Protein AF-A0A1X7SR33-F1 (afdb_monomer_lite)

Organism: Amphimedon queenslandica (NCBI:txid400682)

Foldseek 3Di:
DQDPPLQPCDPVPPVCCVDPPLQPDLDAQDEDEQLLLLLLLLCLLSVNCDGSQWHQDPLRQIDGDPRYDYPPDDPVVVRVLSVLSRVNSSLLSVLSVLLSQQPPPPHDDDDPLLVVVNVVSSVVSVVVNVVSVVVSVCSVVVVDDAGSVNVSVVCVVVSVVSVLVSVQPSPPCPDSVSNVVSVVVSCVVVDVDPPPPPDD

Secondary structure (DSSP, 8-state):
---TTS----TT-----S-HHHHT-TT--EEEPHHHHHHHHHHHHTT-S--SSEEE-TT--EEEPTTEEETTS-HHHHHHHHHHHHHHHHHHHHHHHHHHHHT-TTS----HHHHHHHHHHHHHHHHHHHHHHHHHHHHHTTSS---HHHHHHHTHHHHHHHHHHTTS-TTT--SHHHHHHHHHHHHHHH----------

Structure (mmCIF, N/CA/C/O backbone):
data_AF-A0A1X7SR3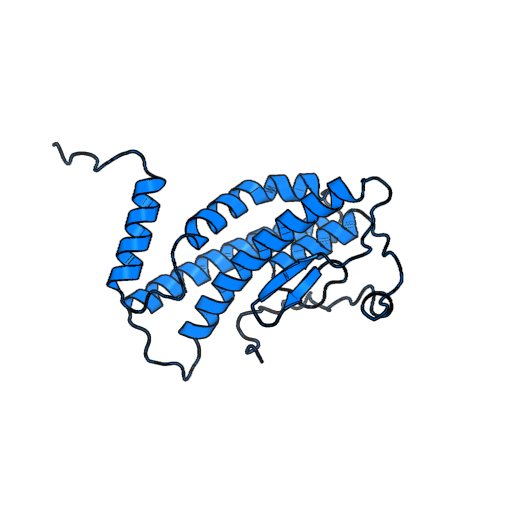3-F1
#
_entry.id   AF-A0A1X7SR33-F1
#
loop_
_atom_site.group_PDB
_atom_site.id
_atom_site.type_symbol
_atom_site.label_atom_id
_atom_site.label_alt_id
_atom_site.label_comp_id
_atom_site.label_asym_id
_atom_site.label_entity_id
_atom_site.label_seq_id
_atom_site.pdbx_PDB_ins_code
_atom_site.Cartn_x
_atom_site.Cartn_y
_atom_site.Cartn_z
_atom_site.occupancy
_atom_site.B_iso_or_equiv
_atom_site.auth_seq_id
_atom_site.auth_comp_id
_atom_site.auth_asym_id
_atom_site.auth_atom_id
_atom_site.pdbx_PDB_model_num
ATOM 1 N N . GLU A 1 1 ? 15.214 -16.057 -1.436 1.00 29.94 1 GLU A N 1
ATOM 2 C CA . GLU A 1 1 ? 15.205 -14.982 -0.418 1.00 29.94 1 GLU A CA 1
ATOM 3 C C . GLU A 1 1 ? 15.310 -13.638 -1.129 1.00 29.94 1 GLU A C 1
ATOM 5 O O . GLU A 1 1 ? 16.105 -13.541 -2.055 1.00 29.94 1 GLU A O 1
ATOM 10 N N . LEU A 1 2 ? 14.487 -12.633 -0.800 1.00 32.12 2 LEU A N 1
ATOM 11 C CA . LEU A 1 2 ? 14.675 -11.307 -1.406 1.00 32.12 2 LEU A CA 1
ATOM 12 C C . LEU A 1 2 ? 15.916 -10.642 -0.781 1.00 32.12 2 LEU A C 1
ATOM 14 O O . LEU A 1 2 ? 15.926 -10.528 0.448 1.00 32.12 2 LEU A O 1
ATOM 18 N N . PRO A 1 3 ? 16.924 -10.177 -1.552 1.00 27.67 3 PRO A N 1
ATOM 19 C CA . PRO A 1 3 ? 18.052 -9.451 -1.002 1.00 27.67 3 PRO A CA 1
ATOM 20 C C . PRO A 1 3 ? 17.580 -8.191 -0.285 1.00 27.67 3 PRO A C 1
ATOM 22 O O . PRO A 1 3 ? 16.688 -7.468 -0.728 1.00 27.67 3 PRO A O 1
ATOM 25 N N . VAL A 1 4 ? 18.247 -7.939 0.829 1.00 37.97 4 VAL A N 1
ATOM 26 C CA . VAL A 1 4 ? 18.007 -6.937 1.874 1.00 37.97 4 VAL A CA 1
ATOM 27 C C . VAL A 1 4 ? 18.116 -5.473 1.385 1.00 37.97 4 VAL A C 1
ATOM 29 O O . VAL A 1 4 ? 18.160 -4.556 2.191 1.00 37.97 4 VAL A O 1
ATOM 32 N N . ARG A 1 5 ? 18.127 -5.196 0.072 1.00 30.42 5 ARG A N 1
ATOM 33 C CA . ARG A 1 5 ? 18.459 -3.863 -0.471 1.00 30.42 5 ARG A CA 1
ATOM 34 C C . ARG A 1 5 ? 17.308 -2.973 -0.946 1.00 30.42 5 ARG A C 1
ATOM 36 O O . ARG A 1 5 ? 17.575 -1.827 -1.272 1.00 30.42 5 ARG A O 1
ATOM 43 N N . LEU A 1 6 ? 16.051 -3.418 -0.890 1.00 36.25 6 LEU A N 1
ATOM 44 C CA . LEU A 1 6 ? 14.886 -2.525 -1.091 1.00 36.25 6 LEU A CA 1
ATOM 45 C C . LEU A 1 6 ? 14.084 -2.260 0.187 1.00 36.25 6 LEU A C 1
ATOM 47 O O . LEU A 1 6 ? 13.071 -1.574 0.164 1.00 36.25 6 LEU A O 1
ATOM 51 N N . SER A 1 7 ? 14.555 -2.780 1.318 1.00 38.06 7 SER A N 1
ATOM 52 C CA . SER A 1 7 ? 14.097 -2.359 2.633 1.00 38.06 7 SER A CA 1
ATOM 53 C C . SER A 1 7 ? 15.201 -1.496 3.206 1.00 38.06 7 SER A C 1
ATOM 55 O O . SER A 1 7 ? 16.185 -2.021 3.728 1.00 38.06 7 SER A O 1
ATOM 57 N N . VAL A 1 8 ? 15.057 -0.175 3.127 1.00 37.25 8 VAL A N 1
ATOM 58 C CA . VAL A 1 8 ? 15.787 0.693 4.047 1.00 37.25 8 VAL A CA 1
ATOM 59 C C . VAL A 1 8 ? 15.235 0.373 5.436 1.00 37.25 8 VAL A C 1
ATOM 61 O O . VAL A 1 8 ? 14.279 0.987 5.900 1.00 37.25 8 VAL A O 1
ATOM 64 N N . CYS A 1 9 ? 15.796 -0.652 6.081 1.00 37.12 9 CYS A N 1
ATOM 65 C CA . CYS A 1 9 ? 15.601 -0.925 7.494 1.00 37.12 9 CYS A CA 1
ATOM 66 C C . CYS A 1 9 ? 16.172 0.279 8.247 1.00 37.12 9 CYS A C 1
ATOM 68 O O . CYS A 1 9 ? 17.355 0.317 8.579 1.00 37.12 9 CYS A O 1
ATOM 70 N N . HIS A 1 10 ? 15.348 1.308 8.437 1.00 37.06 10 HIS A N 1
ATOM 71 C CA . HIS A 1 10 ? 15.710 2.479 9.217 1.00 37.06 10 HIS A CA 1
ATOM 72 C C . HIS A 1 10 ? 15.926 2.070 10.684 1.00 37.06 10 HIS A C 1
ATOM 74 O O . HIS A 1 10 ? 15.212 1.205 11.187 1.00 37.06 10 HIS A O 1
ATOM 80 N N . PRO A 1 11 ? 16.851 2.709 11.417 1.00 33.44 11 PRO A N 1
ATOM 81 C CA . PRO A 1 11 ? 17.280 2.299 12.763 1.00 33.44 11 PRO A CA 1
ATOM 82 C C . PRO A 1 11 ? 16.180 2.318 13.843 1.00 33.44 11 PRO A C 1
ATOM 84 O O . PRO A 1 11 ? 16.363 1.750 14.918 1.00 33.44 11 PRO A O 1
ATOM 87 N N . TYR A 1 12 ? 15.017 2.916 13.566 1.00 34.50 12 TYR A N 1
ATOM 88 C CA . TYR A 1 12 ? 13.838 2.863 14.443 1.00 34.50 12 TYR A CA 1
ATOM 89 C C . TYR A 1 12 ? 13.023 1.572 14.292 1.00 34.50 12 TYR A C 1
ATOM 91 O O . TYR A 1 12 ? 12.136 1.290 15.097 1.00 34.50 12 TYR A O 1
ATOM 99 N N . TRP A 1 13 ? 13.357 0.754 13.295 1.00 43.91 13 TRP A N 1
ATOM 100 C CA . TRP A 1 13 ? 12.757 -0.544 13.041 1.00 43.91 13 TRP A CA 1
ATOM 101 C C . TRP A 1 13 ? 13.417 -1.592 13.922 1.00 43.91 13 TRP A C 1
ATOM 103 O O . TRP A 1 13 ? 14.083 -2.518 13.463 1.00 43.91 13 TRP A O 1
ATOM 113 N N . LYS A 1 14 ? 13.156 -1.502 15.224 1.00 34.75 14 LYS A N 1
ATOM 114 C CA . LYS A 1 14 ? 12.967 -2.756 15.938 1.00 34.75 14 LYS A CA 1
ATOM 115 C C . LYS A 1 14 ? 11.659 -3.300 15.376 1.00 34.75 14 LYS A C 1
ATOM 117 O O . LYS A 1 14 ? 10.659 -2.590 15.493 1.00 34.75 14 LYS A O 1
ATOM 122 N N . PRO A 1 15 ? 11.619 -4.491 14.745 1.00 37.88 15 PRO A N 1
ATOM 123 C CA . PRO A 1 15 ? 10.365 -5.202 14.625 1.00 37.88 15 PRO A CA 1
ATOM 124 C C . PRO A 1 15 ? 9.935 -5.390 16.066 1.00 37.88 15 PRO A C 1
ATOM 126 O O . PRO A 1 15 ? 10.396 -6.301 16.752 1.00 37.88 15 PRO A O 1
ATOM 129 N N . VAL A 1 16 ? 9.132 -4.459 16.574 1.00 41.75 16 VAL A N 1
ATOM 130 C CA . VAL A 1 16 ? 8.415 -4.705 17.793 1.00 41.75 16 VAL A CA 1
ATOM 131 C C . VAL A 1 16 ? 7.445 -5.760 17.322 1.00 41.75 16 VAL A C 1
ATOM 133 O O . VAL A 1 16 ? 6.388 -5.481 16.766 1.00 41.75 16 VAL A O 1
ATOM 136 N N . THR A 1 17 ? 7.867 -7.012 17.461 1.00 44.72 17 THR A N 1
ATOM 137 C CA . THR A 1 17 ? 6.967 -8.117 17.672 1.00 44.72 17 THR A CA 1
ATOM 138 C C . THR A 1 17 ? 6.223 -7.714 18.936 1.00 44.72 17 THR A C 1
ATOM 140 O O . THR A 1 17 ? 6.574 -8.137 20.030 1.00 44.72 17 THR A O 1
ATOM 143 N N . LEU A 1 18 ? 5.260 -6.797 18.818 1.00 46.12 18 LEU A N 1
ATOM 144 C CA . LEU A 1 18 ? 4.399 -6.413 19.925 1.00 46.12 18 LEU A CA 1
ATOM 145 C C . LEU A 1 18 ? 3.602 -7.649 20.361 1.00 46.12 18 LEU A C 1
ATOM 147 O O . LEU A 1 18 ? 3.077 -7.678 21.467 1.00 46.12 18 LEU A O 1
ATOM 151 N N . TYR A 1 19 ? 3.568 -8.692 19.516 1.00 52.41 19 TYR A N 1
ATOM 152 C CA . TYR A 1 19 ? 2.733 -9.861 19.701 1.00 52.41 19 TYR A CA 1
ATOM 153 C C . TYR A 1 19 ? 3.355 -11.183 19.195 1.00 52.41 19 TYR A C 1
ATOM 155 O O . TYR A 1 19 ? 2.740 -11.852 18.361 1.00 52.41 19 TYR A O 1
ATOM 163 N N . PRO A 1 20 ? 4.532 -11.641 19.680 1.00 50.25 20 PRO A N 1
ATOM 164 C CA . PRO A 1 20 ? 5.042 -12.976 19.329 1.00 50.25 20 PRO A CA 1
ATOM 165 C C . PRO A 1 20 ? 4.024 -14.074 19.686 1.00 50.25 20 PRO A C 1
ATOM 167 O O . PRO A 1 20 ? 3.908 -15.085 18.999 1.00 50.25 20 PRO A O 1
ATOM 170 N N . SER A 1 21 ? 3.232 -13.829 20.734 1.00 51.44 21 SER A N 1
ATOM 171 C CA . SER A 1 21 ? 2.145 -14.680 21.216 1.00 51.44 21 SER A CA 1
ATOM 172 C C . SER A 1 21 ? 0.915 -14.733 20.301 1.00 51.44 21 SER A C 1
ATOM 174 O O . SER A 1 21 ? 0.188 -15.724 20.355 1.00 51.44 21 SER A O 1
ATOM 176 N N . LEU A 1 22 ? 0.674 -13.714 19.464 1.00 52.34 22 LEU A N 1
ATOM 177 C CA . LEU A 1 22 ? -0.487 -13.665 18.561 1.00 52.34 22 LEU A CA 1
ATOM 178 C C . LEU A 1 22 ? -0.175 -14.202 17.159 1.00 52.34 22 LEU A C 1
ATOM 180 O O . LEU A 1 22 ? -1.076 -14.670 16.474 1.00 52.34 22 LEU A O 1
ATOM 184 N N . VAL A 1 23 ? 1.093 -14.184 16.734 1.00 54.66 23 VAL A N 1
ATOM 185 C CA . VAL A 1 23 ? 1.494 -14.648 15.391 1.00 54.66 23 VAL A CA 1
ATOM 186 C C . VAL A 1 23 ? 1.399 -16.179 15.245 1.00 54.66 23 VAL A C 1
ATOM 188 O O . VAL A 1 23 ? 1.177 -16.664 14.138 1.00 54.66 23 VAL A O 1
ATOM 191 N N . ASN A 1 24 ? 1.491 -16.931 16.351 1.00 51.88 24 ASN A N 1
ATOM 192 C CA . ASN A 1 24 ? 1.573 -18.401 16.359 1.00 51.88 24 ASN A CA 1
ATOM 193 C C . ASN A 1 24 ? 0.313 -19.132 16.878 1.00 51.88 24 ASN A C 1
ATOM 195 O O . ASN A 1 24 ? 0.384 -20.333 17.138 1.00 51.88 24 ASN A O 1
ATOM 199 N N . ARG A 1 25 ? -0.837 -18.461 17.057 1.00 51.25 25 ARG A N 1
ATOM 200 C CA . ARG A 1 25 ? -2.072 -19.121 17.537 1.00 51.25 25 ARG A CA 1
ATOM 201 C C . ARG A 1 25 ? -3.175 -19.136 16.470 1.00 51.25 25 ARG A C 1
ATOM 203 O O . ARG A 1 25 ? -3.709 -18.078 16.157 1.00 51.25 25 ARG A O 1
ATOM 210 N N . PRO A 1 26 ? -3.574 -20.314 15.956 1.00 47.16 26 PRO A N 1
ATOM 211 C CA . PRO A 1 26 ? -4.561 -20.419 14.879 1.00 47.16 26 PRO A CA 1
ATOM 212 C C . PRO A 1 26 ? -6.034 -20.266 15.319 1.00 47.16 26 PRO A C 1
ATOM 214 O O . PRO A 1 26 ? -6.910 -20.291 14.463 1.00 47.16 26 PRO A O 1
ATOM 217 N N . SER A 1 27 ? -6.336 -20.116 16.617 1.00 51.50 27 SER A N 1
ATOM 218 C CA . SER A 1 27 ? -7.699 -20.301 17.157 1.00 51.50 27 SER A CA 1
ATOM 219 C C . SER A 1 27 ? -8.248 -19.184 18.059 1.00 51.50 27 SER A C 1
ATOM 221 O O . SER A 1 27 ? -9.320 -19.350 18.634 1.00 51.50 27 SER A O 1
ATOM 223 N N . LEU A 1 28 ? -7.566 -18.042 18.193 1.00 63.97 28 LEU A N 1
ATOM 224 C CA . LEU A 1 28 ? -8.044 -16.917 19.010 1.00 63.97 28 LEU A CA 1
ATOM 225 C C . LEU A 1 28 ? -8.379 -15.709 18.137 1.00 63.97 28 LEU A C 1
ATOM 227 O O . LEU A 1 28 ? -7.562 -15.279 17.327 1.00 63.97 28 LEU A O 1
ATOM 231 N N . SER A 1 29 ? -9.569 -15.140 18.340 1.00 77.31 29 SER A N 1
ATOM 232 C CA . SER A 1 29 ? -9.891 -13.808 17.835 1.00 77.31 29 SER A CA 1
ATOM 233 C C . SER A 1 29 ? -8.914 -12.795 18.432 1.00 77.31 29 SER A C 1
ATOM 235 O O . SER A 1 29 ? -8.770 -12.716 19.654 1.00 77.31 29 SER A O 1
ATOM 237 N N . ILE A 1 30 ? -8.251 -12.023 17.580 1.00 84.88 30 ILE A N 1
ATOM 238 C CA . ILE A 1 30 ? -7.319 -10.977 17.976 1.00 84.88 30 ILE A CA 1
ATOM 239 C C . ILE A 1 30 ? -8.094 -9.667 18.037 1.00 84.88 30 ILE A C 1
ATOM 241 O O . ILE A 1 30 ? -8.429 -9.083 17.005 1.00 84.88 30 ILE A O 1
ATOM 245 N N . GLN A 1 31 ? -8.358 -9.202 19.254 1.00 88.44 31 GLN A N 1
ATOM 246 C CA . GLN A 1 31 ? -8.942 -7.888 19.468 1.00 88.44 31 GLN A CA 1
ATOM 247 C C . GLN A 1 31 ? -7.843 -6.829 19.472 1.00 88.44 31 GLN A C 1
ATOM 249 O O . GLN A 1 31 ? -6.946 -6.851 20.317 1.00 88.44 31 GLN A O 1
ATOM 254 N N . LEU A 1 32 ? -7.924 -5.897 18.528 1.00 90.06 32 LEU A N 1
ATOM 255 C CA . LEU A 1 32 ? -7.001 -4.778 18.412 1.00 90.06 32 LEU A CA 1
ATOM 256 C C . LEU A 1 32 ? -7.621 -3.488 18.954 1.00 90.06 32 LEU A C 1
ATOM 258 O O . LEU A 1 32 ? -8.829 -3.357 19.164 1.00 90.06 32 LEU A O 1
ATOM 262 N N . THR A 1 33 ? -6.757 -2.508 19.161 1.00 91.38 33 THR A N 1
ATOM 263 C CA . THR A 1 33 ? -7.133 -1.097 19.259 1.00 91.38 33 THR A CA 1
ATOM 264 C C . THR A 1 33 ? -6.990 -0.430 17.892 1.00 91.38 33 THR A C 1
ATOM 266 O O . THR A 1 33 ? -6.233 -0.899 17.040 1.00 91.38 33 THR A O 1
ATOM 269 N N . GLU A 1 34 ? -7.669 0.701 17.701 1.00 92.75 34 GLU A N 1
ATOM 270 C CA . GLU A 1 34 ? -7.607 1.474 16.452 1.00 92.75 34 GLU A CA 1
ATOM 271 C C . GLU A 1 34 ? -6.161 1.812 16.062 1.00 92.75 34 GLU A C 1
ATOM 273 O O . GLU A 1 34 ? -5.725 1.567 14.939 1.00 92.75 34 GLU A O 1
ATOM 278 N N . ILE A 1 35 ? -5.375 2.278 17.037 1.00 90.81 35 ILE A N 1
ATOM 279 C CA . ILE A 1 35 ? -3.975 2.654 16.835 1.00 90.81 35 ILE A CA 1
ATOM 280 C C . ILE A 1 35 ? -3.109 1.463 16.395 1.00 90.81 35 ILE A C 1
ATOM 282 O O . ILE A 1 35 ? -2.219 1.623 15.564 1.00 90.81 35 ILE A O 1
ATOM 286 N N . GLN A 1 36 ? -3.370 0.258 16.912 1.00 90.31 36 GLN A N 1
ATOM 287 C CA . GLN A 1 36 ? -2.641 -0.948 16.508 1.00 90.31 36 GLN A CA 1
ATOM 288 C C . GLN A 1 36 ? -2.975 -1.318 15.063 1.00 90.31 36 GLN A C 1
ATOM 290 O O . GLN A 1 36 ? -2.064 -1.543 14.272 1.00 90.31 36 GLN A O 1
ATOM 295 N N . ALA A 1 37 ? -4.258 -1.307 14.694 1.00 93.56 37 ALA A N 1
ATOM 296 C CA . ALA A 1 37 ? -4.680 -1.602 13.329 1.00 93.56 37 ALA A CA 1
ATOM 297 C C . ALA A 1 37 ? -4.128 -0.579 12.316 1.00 93.56 37 ALA A C 1
ATOM 299 O O . ALA A 1 37 ? -3.705 -0.958 11.221 1.00 93.56 37 ALA A O 1
ATOM 300 N N . VAL A 1 38 ? -4.065 0.705 12.687 1.00 95.25 38 VAL A N 1
ATOM 301 C CA . VAL A 1 38 ? -3.459 1.776 11.876 1.00 95.25 38 VAL A CA 1
ATOM 302 C C . VAL A 1 38 ? -1.965 1.541 11.665 1.00 95.25 38 VAL A C 1
ATOM 304 O O . VAL A 1 38 ? -1.497 1.596 10.528 1.00 95.25 38 VAL A O 1
ATOM 307 N N . ARG A 1 39 ? -1.213 1.215 12.723 1.00 92.38 39 ARG A N 1
ATOM 308 C CA . ARG A 1 39 ? 0.229 0.928 12.612 1.00 92.38 39 ARG A CA 1
ATOM 309 C C . ARG A 1 39 ? 0.506 -0.304 11.759 1.00 92.38 39 ARG A C 1
ATOM 311 O O . ARG A 1 39 ? 1.341 -0.236 10.866 1.00 92.38 39 ARG A O 1
ATOM 318 N N . GLU A 1 40 ? -0.238 -1.388 11.967 1.00 91.94 40 GLU A N 1
ATOM 319 C CA . GLU A 1 40 ? -0.131 -2.603 11.149 1.00 91.94 40 GLU A CA 1
ATOM 320 C C . GLU A 1 40 ? -0.434 -2.318 9.667 1.00 91.94 40 GLU A C 1
ATOM 322 O O . GLU A 1 40 ? 0.230 -2.856 8.781 1.00 91.94 40 GLU A O 1
ATOM 327 N N . SER A 1 41 ? -1.392 -1.427 9.387 1.00 96.38 41 SER A N 1
ATOM 328 C CA . SER A 1 41 ? -1.742 -1.013 8.022 1.00 96.38 41 SER A CA 1
ATOM 329 C C . SER A 1 41 ? -0.650 -0.157 7.372 1.00 96.38 41 SER A C 1
ATOM 331 O O . SER A 1 41 ? -0.308 -0.375 6.215 1.00 96.38 41 SER A O 1
ATOM 333 N N . LEU A 1 42 ? -0.035 0.772 8.106 1.00 95.12 42 LEU A N 1
ATOM 334 C CA . LEU A 1 42 ? 1.118 1.534 7.607 1.00 95.12 42 LEU A CA 1
ATOM 335 C C . LEU A 1 42 ? 2.327 0.627 7.351 1.00 95.12 42 LEU A C 1
ATOM 337 O O . LEU A 1 42 ? 2.989 0.736 6.321 1.00 95.12 42 LEU A O 1
ATOM 341 N N . TRP A 1 43 ? 2.590 -0.309 8.260 1.00 91.81 43 TRP A N 1
ATOM 342 C CA . TRP A 1 43 ? 3.692 -1.255 8.137 1.00 91.81 43 TRP A CA 1
ATOM 343 C C . TRP A 1 43 ? 3.548 -2.172 6.924 1.00 91.81 43 TRP A C 1
ATOM 345 O O . TRP A 1 43 ? 4.513 -2.352 6.180 1.00 91.81 43 TRP A O 1
ATOM 355 N N . VAL A 1 44 ? 2.356 -2.716 6.669 1.00 93.81 44 VAL A N 1
ATOM 356 C CA . VAL A 1 44 ? 2.164 -3.570 5.489 1.00 93.81 44 VAL A CA 1
ATOM 357 C C . VAL A 1 44 ? 2.331 -2.783 4.184 1.00 93.81 44 VAL A C 1
ATOM 359 O O . VAL A 1 44 ? 2.906 -3.306 3.230 1.00 93.81 44 VAL A O 1
ATOM 362 N N . LEU A 1 45 ? 1.920 -1.508 4.149 1.00 95.81 45 LEU A N 1
ATOM 363 C CA . LEU A 1 45 ? 2.137 -0.621 2.998 1.00 95.81 45 LEU A CA 1
ATOM 364 C C . LEU A 1 45 ? 3.625 -0.341 2.754 1.00 95.81 45 LEU A C 1
ATOM 366 O O . LEU A 1 45 ? 4.058 -0.334 1.602 1.00 95.81 45 LEU A O 1
ATOM 370 N N . LEU A 1 46 ? 4.416 -0.202 3.821 1.00 91.38 46 LEU A N 1
ATOM 371 C CA . LEU A 1 46 ? 5.881 -0.084 3.788 1.00 91.38 46 LEU A CA 1
ATOM 372 C C . LEU A 1 46 ? 6.599 -1.419 3.487 1.00 91.38 46 LEU A C 1
ATOM 374 O O . LEU A 1 46 ? 7.823 -1.465 3.428 1.00 91.38 46 LEU A O 1
ATOM 378 N N . GLY A 1 47 ? 5.864 -2.520 3.291 1.00 86.75 47 GLY A N 1
ATOM 379 C CA . GLY A 1 47 ? 6.429 -3.822 2.920 1.00 86.75 47 GLY A CA 1
ATOM 380 C C . GLY A 1 47 ? 6.883 -4.694 4.097 1.00 86.75 47 GLY A C 1
ATOM 381 O O . GLY A 1 47 ? 7.581 -5.692 3.893 1.00 86.75 47 GLY A O 1
ATOM 382 N N . VAL A 1 48 ? 6.483 -4.373 5.333 1.00 85.50 48 VAL A N 1
ATOM 383 C CA . VAL A 1 48 ? 6.796 -5.197 6.512 1.00 85.50 48 VAL A CA 1
ATOM 384 C C . VAL A 1 48 ? 6.071 -6.535 6.414 1.00 85.50 48 VAL A C 1
ATOM 386 O O . VAL A 1 48 ? 4.844 -6.600 6.409 1.00 85.50 48 VAL A O 1
ATOM 389 N N . ARG A 1 49 ? 6.827 -7.638 6.394 1.00 79.81 49 ARG A N 1
ATOM 390 C CA . ARG A 1 49 ? 6.251 -8.993 6.291 1.00 79.81 49 ARG A CA 1
ATOM 391 C C . ARG A 1 49 ? 5.654 -9.533 7.585 1.00 79.81 49 ARG A C 1
ATOM 393 O O . ARG A 1 49 ? 4.788 -10.403 7.550 1.00 79.81 49 ARG A O 1
ATOM 400 N N . ARG A 1 50 ? 6.150 -9.072 8.732 1.00 78.88 50 ARG A N 1
ATOM 401 C CA . ARG A 1 50 ? 5.704 -9.538 10.048 1.00 78.88 50 ARG A CA 1
ATOM 402 C C . ARG A 1 50 ? 4.562 -8.655 10.531 1.00 78.88 50 ARG A C 1
ATOM 404 O O . ARG A 1 50 ? 4.812 -7.625 11.140 1.00 78.88 50 ARG A O 1
ATOM 411 N N . SER A 1 51 ? 3.335 -9.082 10.252 1.00 84.12 51 SER A N 1
ATOM 412 C CA . SER A 1 51 ? 2.114 -8.413 10.699 1.00 84.12 51 SER A CA 1
ATOM 413 C C . SER A 1 51 ? 1.194 -9.393 11.427 1.00 84.12 51 SER A C 1
ATOM 415 O O . SER A 1 51 ? 1.095 -10.568 11.051 1.00 84.12 51 SER A O 1
ATOM 417 N N . CYS A 1 52 ? 0.525 -8.909 12.477 1.00 84.25 52 CYS A N 1
ATOM 418 C CA . CYS A 1 52 ? -0.527 -9.660 13.164 1.00 84.25 52 CYS A CA 1
ATOM 419 C C . CYS A 1 52 ? -1.894 -9.529 12.472 1.00 84.25 52 CYS A C 1
ATOM 421 O O . CYS A 1 52 ? -2.759 -10.370 12.694 1.00 84.25 52 CYS A O 1
ATOM 423 N N . VAL A 1 53 ? -2.062 -8.533 11.593 1.00 91.00 53 VAL A N 1
ATOM 424 C CA . VAL A 1 53 ? -3.285 -8.286 10.808 1.00 91.00 53 VAL A CA 1
ATOM 425 C C . VAL A 1 53 ? -3.185 -8.862 9.403 1.00 91.00 53 VAL A C 1
ATOM 427 O O . VAL A 1 53 ? -4.168 -9.376 8.877 1.00 91.00 53 VAL A O 1
ATOM 430 N N . TYR A 1 54 ? -2.006 -8.802 8.791 1.00 93.19 54 TYR A N 1
ATOM 431 C CA . TYR A 1 54 ? -1.801 -9.151 7.393 1.00 93.19 54 TYR A CA 1
ATOM 432 C C . TYR A 1 54 ? -0.875 -10.358 7.236 1.00 93.19 54 TYR A C 1
ATOM 434 O O . TYR A 1 54 ? 0.004 -10.638 8.057 1.00 93.19 54 TYR A O 1
ATOM 442 N N . PHE A 1 55 ? -1.075 -11.089 6.149 1.00 89.81 55 PHE A N 1
ATOM 443 C CA . PHE A 1 55 ? -0.184 -12.131 5.665 1.00 89.81 55 PHE A CA 1
ATOM 444 C C . PHE A 1 55 ? 0.272 -11.761 4.256 1.00 89.81 55 PHE A C 1
ATOM 446 O O . PHE A 1 55 ? -0.549 -11.366 3.433 1.00 89.81 55 PHE A O 1
ATOM 453 N N . ILE A 1 56 ? 1.574 -11.872 3.989 1.00 88.06 56 ILE A N 1
ATOM 454 C CA . ILE A 1 56 ? 2.152 -11.644 2.662 1.00 88.06 56 ILE A CA 1
ATOM 455 C C . ILE A 1 56 ? 2.680 -12.982 2.157 1.00 88.06 56 ILE A C 1
ATOM 457 O O . ILE A 1 56 ? 3.564 -13.565 2.787 1.00 88.06 56 ILE A O 1
ATOM 461 N N . ASN A 1 57 ? 2.149 -13.463 1.034 1.00 88.00 57 ASN A N 1
ATOM 462 C CA . ASN A 1 57 ? 2.620 -14.703 0.419 1.00 88.00 57 ASN A CA 1
ATOM 463 C C . ASN A 1 57 ? 3.923 -14.491 -0.381 1.00 88.00 57 ASN A C 1
ATOM 465 O O . ASN A 1 57 ? 4.389 -13.365 -0.569 1.00 88.00 57 ASN A O 1
ATOM 469 N N . GLU A 1 58 ? 4.506 -15.571 -0.903 1.00 83.19 58 GLU A N 1
ATOM 470 C CA . GLU A 1 58 ? 5.732 -15.501 -1.716 1.00 83.19 58 GLU A CA 1
ATOM 471 C C . GLU A 1 58 ? 5.562 -14.677 -3.003 1.00 83.19 58 GLU A C 1
ATOM 473 O O . GLU A 1 58 ? 6.504 -14.034 -3.472 1.00 83.19 58 GLU A O 1
ATOM 478 N N . GLY A 1 59 ? 4.339 -14.620 -3.539 1.00 82.00 59 GLY A N 1
ATOM 479 C CA . GLY A 1 59 ? 3.938 -13.769 -4.663 1.00 82.00 59 GLY A CA 1
ATOM 480 C C . GLY A 1 59 ? 3.831 -12.277 -4.320 1.00 82.00 59 GLY A C 1
ATOM 481 O O . GLY A 1 59 ? 3.694 -11.450 -5.216 1.00 82.00 59 GLY A O 1
ATOM 482 N N . GLY A 1 60 ? 3.982 -11.890 -3.050 1.00 84.88 60 GLY A N 1
ATOM 483 C CA . GLY A 1 60 ? 3.842 -10.505 -2.591 1.00 84.88 60 GLY A CA 1
ATOM 484 C C . GLY A 1 60 ? 2.389 -10.045 -2.448 1.00 84.88 60 GLY A C 1
ATOM 485 O O . GLY A 1 60 ? 2.158 -8.873 -2.144 1.00 84.88 60 GLY A O 1
ATOM 486 N N . VAL A 1 61 ? 1.427 -10.956 -2.633 1.00 92.50 61 VAL A N 1
ATOM 487 C CA . VAL A 1 61 ? 0.003 -10.710 -2.402 1.00 92.50 61 VAL A CA 1
ATOM 488 C C . VAL A 1 61 ? -0.242 -10.648 -0.906 1.00 92.50 61 VAL A C 1
ATOM 490 O O . VAL A 1 61 ? 0.200 -11.517 -0.151 1.00 92.50 61 VAL A O 1
ATOM 493 N N . VAL A 1 62 ? -0.947 -9.602 -0.494 1.00 94.81 62 VAL A N 1
ATOM 494 C CA . VAL A 1 62 ? -1.275 -9.327 0.899 1.00 94.81 62 VAL A CA 1
ATOM 495 C C . VAL A 1 62 ? -2.731 -9.705 1.146 1.00 94.81 62 VAL A C 1
ATOM 497 O O . VAL A 1 62 ? -3.626 -9.268 0.426 1.00 94.81 62 VAL A O 1
ATOM 500 N N . THR A 1 63 ? -2.975 -10.485 2.192 1.00 95.44 63 THR A N 1
ATOM 501 C CA . THR A 1 63 ? -4.314 -10.889 2.638 1.00 95.44 63 THR A CA 1
ATOM 502 C C . THR A 1 63 ? -4.521 -10.529 4.103 1.00 95.44 63 THR A C 1
ATOM 504 O O . THR A 1 63 ? -3.582 -10.580 4.898 1.00 95.44 63 THR A O 1
ATOM 507 N N . VAL A 1 64 ? -5.756 -10.196 4.478 1.00 94.44 64 VAL A N 1
ATOM 508 C CA . VAL A 1 64 ? -6.132 -9.977 5.882 1.00 94.44 64 VAL A CA 1
ATOM 509 C C . VAL A 1 64 ? -6.229 -11.333 6.585 1.00 94.44 64 VAL A C 1
ATOM 511 O O . VAL A 1 64 ? -6.779 -12.285 6.034 1.00 94.44 64 VAL A O 1
ATOM 514 N N . ARG A 1 65 ? -5.667 -11.446 7.78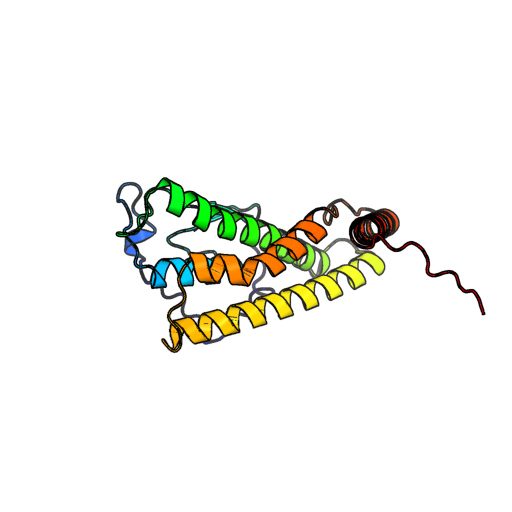8 1.00 91.06 65 ARG A N 1
ATOM 515 C CA . ARG A 1 65 ? -5.766 -12.648 8.623 1.00 91.06 65 ARG A CA 1
ATOM 516 C C . ARG A 1 65 ? -7.182 -12.791 9.178 1.00 91.06 65 ARG A C 1
ATOM 518 O O . ARG A 1 65 ? -7.872 -11.808 9.437 1.00 91.06 65 ARG A O 1
ATOM 525 N N . ASN A 1 66 ? -7.603 -14.030 9.398 1.00 88.62 66 ASN A N 1
ATOM 526 C CA . ASN A 1 66 ? -8.887 -14.311 10.034 1.00 88.62 66 ASN A CA 1
ATOM 527 C C . ASN A 1 66 ? -8.860 -13.936 11.523 1.00 88.62 66 ASN A C 1
ATOM 529 O O . ASN A 1 66 ? -7.810 -13.959 12.162 1.00 88.62 66 ASN A O 1
ATOM 533 N N . GLY A 1 67 ? -10.033 -13.633 12.085 1.00 87.94 67 GLY A N 1
ATOM 534 C CA . GLY A 1 67 ? -10.197 -13.426 13.526 1.00 87.94 67 GLY A CA 1
ATOM 535 C C . GLY A 1 67 ? -9.786 -12.047 14.047 1.00 87.94 67 GLY A C 1
ATOM 536 O O . GLY A 1 67 ? -9.765 -11.866 15.259 1.00 87.94 67 GLY A O 1
ATOM 537 N N . ILE A 1 68 ? -9.486 -11.076 13.181 1.00 91.06 68 ILE A N 1
ATOM 538 C CA . ILE A 1 68 ? -9.204 -9.695 13.603 1.00 91.06 68 ILE A CA 1
ATOM 539 C C . ILE A 1 68 ? -10.507 -8.986 13.985 1.00 91.06 68 ILE A C 1
ATOM 541 O O . ILE A 1 68 ? -11.464 -8.979 13.207 1.00 91.06 68 ILE A O 1
ATOM 545 N N . THR A 1 69 ? -10.545 -8.367 15.166 1.00 92.81 69 THR A N 1
ATOM 546 C CA . THR A 1 69 ? -11.707 -7.621 15.666 1.00 92.81 69 THR A CA 1
ATOM 547 C C . THR A 1 69 ? -11.307 -6.261 16.245 1.00 92.81 69 THR A C 1
ATOM 549 O O . THR A 1 69 ? -10.210 -6.081 16.773 1.00 92.81 69 THR A O 1
ATOM 552 N N . LEU A 1 70 ? -12.216 -5.288 16.151 1.00 93.12 70 LEU A N 1
ATOM 553 C CA . LEU A 1 70 ? -12.146 -3.997 16.839 1.00 93.12 70 LEU A CA 1
ATOM 554 C C . LEU A 1 70 ? -13.446 -3.810 17.621 1.00 93.12 70 LEU A C 1
ATOM 556 O O . LEU A 1 70 ? -14.519 -4.110 17.105 1.00 93.12 70 LEU A O 1
ATOM 560 N N . SER A 1 71 ? -13.363 -3.293 18.848 1.00 92.31 71 SER A N 1
ATOM 561 C CA . SER A 1 71 ? -14.523 -3.182 19.752 1.00 92.31 71 SER A CA 1
ATOM 562 C C . SER A 1 71 ? -15.672 -2.327 19.210 1.00 92.31 71 SER A C 1
ATOM 564 O O . SER A 1 71 ? -16.813 -2.512 19.615 1.00 92.31 71 SER A O 1
ATOM 566 N N . HIS A 1 72 ? -15.373 -1.390 18.311 1.00 91.50 72 HIS A N 1
ATOM 567 C CA . HIS A 1 72 ? -16.305 -0.373 17.828 1.00 91.50 72 HIS A CA 1
ATOM 568 C C . HIS A 1 72 ? -16.693 -0.544 16.348 1.00 91.50 72 HIS A C 1
ATOM 570 O O . HIS A 1 72 ? -17.396 0.306 15.806 1.00 91.50 72 HIS A O 1
ATOM 576 N N . LEU A 1 73 ? -16.253 -1.619 15.677 1.00 92.94 73 LEU A N 1
ATOM 577 C CA . LEU A 1 73 ? -16.578 -1.891 14.272 1.00 92.94 73 LEU A CA 1
ATOM 578 C C . LEU A 1 73 ? -17.184 -3.281 14.097 1.00 92.94 73 LEU A C 1
ATOM 580 O O . LEU A 1 73 ? -16.738 -4.261 14.688 1.00 92.94 73 LEU A O 1
ATOM 584 N N . SER A 1 74 ? -18.164 -3.383 13.196 1.00 94.56 74 SER A N 1
ATOM 585 C CA . SER A 1 74 ? -18.648 -4.687 12.739 1.00 94.56 74 SER A CA 1
ATOM 586 C C . SER A 1 74 ? -17.544 -5.443 11.990 1.00 94.56 74 SER A C 1
ATOM 588 O O . SER A 1 74 ? -16.712 -4.833 11.312 1.00 94.56 74 SER A O 1
ATOM 590 N N . LEU A 1 75 ? -17.588 -6.779 12.018 1.00 92.06 75 LEU A N 1
ATOM 591 C CA . LEU A 1 75 ? -16.652 -7.618 11.255 1.00 92.06 75 LEU A CA 1
ATOM 592 C C . LEU A 1 75 ? -16.647 -7.263 9.760 1.00 92.06 75 LEU A C 1
ATOM 594 O O . LEU A 1 75 ? -15.593 -7.209 9.136 1.00 92.06 75 LEU A O 1
ATOM 598 N N . LYS A 1 76 ? -17.822 -6.959 9.188 1.00 93.81 76 LYS A N 1
ATOM 599 C CA . LYS A 1 76 ? -17.961 -6.609 7.766 1.00 93.81 76 LYS A CA 1
ATOM 600 C C . LYS A 1 76 ? -17.317 -5.264 7.427 1.00 93.81 76 LYS A C 1
ATOM 602 O O . LYS A 1 76 ? -16.638 -5.159 6.409 1.00 93.81 76 LYS A O 1
ATOM 607 N N . SER A 1 77 ? -17.530 -4.234 8.247 1.00 94.69 77 SER A N 1
ATOM 608 C C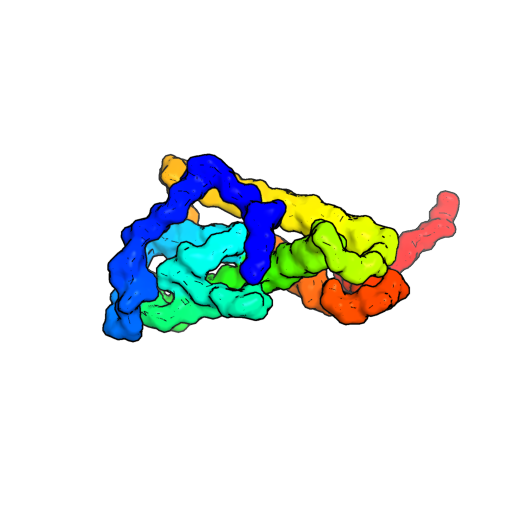A . SER A 1 77 ? -16.911 -2.917 8.030 1.00 94.69 77 SER A CA 1
ATOM 609 C C . SER A 1 77 ? -15.397 -2.974 8.220 1.00 94.69 77 SER A C 1
ATOM 611 O O . SER A 1 77 ? -14.664 -2.384 7.431 1.00 94.69 77 SER A O 1
ATOM 613 N N . LEU A 1 78 ? -14.934 -3.737 9.215 1.00 96.38 78 LEU A N 1
ATOM 614 C CA . LEU A 1 78 ? -13.513 -3.943 9.466 1.00 96.38 78 LEU A CA 1
ATOM 615 C C . LEU A 1 78 ? -12.829 -4.695 8.314 1.00 96.38 78 LEU A C 1
ATOM 617 O O . LEU A 1 78 ? -11.784 -4.270 7.835 1.00 96.38 78 LEU A O 1
ATOM 621 N N . ALA A 1 79 ? -13.435 -5.773 7.815 1.00 94.62 79 ALA A N 1
ATOM 622 C CA . ALA A 1 79 ? -12.884 -6.517 6.684 1.00 94.62 79 ALA A CA 1
ATOM 623 C C . ALA A 1 79 ? -12.713 -5.621 5.448 1.00 94.62 79 ALA A C 1
ATOM 625 O O . ALA A 1 79 ? -11.630 -5.573 4.872 1.00 94.62 79 ALA A O 1
ATOM 626 N N . LYS A 1 80 ? -13.739 -4.831 5.099 1.00 96.31 80 LYS A N 1
ATOM 627 C CA . LYS A 1 80 ? -13.682 -3.911 3.951 1.00 96.31 80 LYS A CA 1
ATOM 628 C C . LYS A 1 80 ? -12.538 -2.902 4.054 1.00 96.31 80 LYS A C 1
ATOM 630 O O . LYS A 1 80 ? -11.864 -2.651 3.056 1.00 96.31 80 LYS A O 1
ATOM 635 N N . ILE A 1 81 ? -12.321 -2.322 5.235 1.00 97.62 81 ILE A N 1
ATOM 636 C CA . ILE A 1 81 ? -11.278 -1.307 5.406 1.00 97.62 81 ILE A CA 1
ATOM 637 C C . ILE A 1 81 ? -9.872 -1.917 5.423 1.00 97.62 81 ILE A C 1
ATOM 639 O O . ILE A 1 81 ? -8.962 -1.366 4.814 1.00 97.62 81 ILE A O 1
ATOM 643 N N . LEU A 1 82 ? -9.689 -3.091 6.034 1.00 97.62 82 LEU A N 1
ATOM 644 C CA . LEU A 1 82 ? -8.403 -3.794 6.012 1.00 97.62 82 LEU A CA 1
ATOM 645 C C . LEU A 1 82 ? -8.072 -4.325 4.609 1.00 97.62 82 LEU A C 1
ATOM 647 O O . LEU A 1 82 ? -6.923 -4.265 4.172 1.00 97.62 82 LEU A O 1
ATOM 651 N N . GLU A 1 83 ? -9.074 -4.780 3.853 1.00 97.69 83 GLU A N 1
ATOM 652 C CA . GLU A 1 83 ? -8.900 -5.190 2.457 1.00 97.69 83 GLU A CA 1
ATOM 653 C C . GLU A 1 83 ? -8.421 -4.052 1.553 1.00 97.69 83 GLU A C 1
ATOM 655 O O . GLU A 1 83 ? -7.664 -4.306 0.615 1.00 97.69 83 GLU A O 1
ATOM 660 N N . PHE A 1 84 ? -8.838 -2.808 1.809 1.00 98.19 84 PHE A N 1
ATOM 661 C CA . PHE A 1 84 ? -8.327 -1.647 1.077 1.00 98.19 84 PHE A CA 1
ATOM 662 C C . PHE A 1 84 ? -6.800 -1.551 1.206 1.00 98.19 84 PHE A C 1
ATOM 664 O O . PHE A 1 84 ? -6.098 -1.499 0.192 1.00 98.19 84 PHE A O 1
ATOM 671 N N . PHE A 1 85 ? -6.275 -1.622 2.433 1.00 98.31 85 PHE A N 1
ATOM 672 C CA . PHE A 1 85 ? -4.832 -1.579 2.677 1.00 98.31 85 PHE A CA 1
ATOM 673 C C . PHE A 1 85 ? -4.116 -2.801 2.100 1.00 98.31 85 PHE A C 1
ATOM 675 O O . PHE A 1 85 ? -3.062 -2.651 1.488 1.00 98.31 85 PHE A O 1
ATOM 682 N N . ALA A 1 86 ? -4.703 -3.996 2.214 1.00 97.69 86 ALA A N 1
ATOM 683 C CA . ALA A 1 86 ? -4.141 -5.215 1.635 1.00 97.69 86 ALA A CA 1
ATOM 684 C C . ALA A 1 86 ? -4.015 -5.125 0.099 1.00 97.69 86 ALA A C 1
ATOM 686 O O . ALA A 1 86 ? -2.969 -5.450 -0.472 1.00 97.69 86 ALA A O 1
ATOM 687 N N . LYS A 1 87 ? -5.047 -4.618 -0.588 1.00 97.62 87 LYS A N 1
ATOM 688 C CA . LYS A 1 87 ? -5.027 -4.406 -2.046 1.00 97.62 87 LYS A CA 1
ATOM 689 C C . LYS A 1 87 ? -3.989 -3.363 -2.448 1.00 97.62 87 LYS A C 1
ATOM 691 O O . LYS A 1 87 ? -3.260 -3.582 -3.413 1.00 97.62 87 LYS A O 1
ATOM 696 N N . LEU A 1 88 ? -3.896 -2.255 -1.713 1.00 98.00 88 LEU A N 1
ATOM 697 C CA . LEU A 1 88 ? -2.897 -1.219 -1.974 1.00 98.00 88 LEU A CA 1
ATOM 698 C C . LEU A 1 88 ? -1.469 -1.745 -1.759 1.00 98.00 88 LEU A C 1
ATOM 700 O O . LEU A 1 88 ? -0.626 -1.611 -2.644 1.00 98.00 88 LEU A O 1
ATOM 704 N N . ALA A 1 89 ? -1.216 -2.428 -0.640 1.00 96.50 89 ALA A N 1
ATOM 705 C CA . ALA A 1 89 ? 0.075 -3.038 -0.330 1.00 96.50 89 ALA A CA 1
ATOM 706 C C . ALA A 1 89 ? 0.485 -4.088 -1.372 1.00 96.50 89 ALA A C 1
ATOM 708 O O . ALA A 1 89 ? 1.650 -4.155 -1.751 1.00 96.50 89 ALA A O 1
ATOM 709 N N . THR A 1 90 ? -0.467 -4.869 -1.891 1.00 95.69 90 THR A N 1
ATOM 710 C CA . THR A 1 90 ? -0.209 -5.846 -2.961 1.00 95.69 90 THR A CA 1
ATOM 711 C C . THR A 1 90 ? 0.330 -5.171 -4.224 1.00 95.69 90 THR A C 1
ATOM 713 O O . THR A 1 90 ? 1.317 -5.634 -4.795 1.00 95.69 90 THR A O 1
ATOM 716 N N . LYS A 1 91 ? -0.269 -4.049 -4.643 1.00 95.12 91 LYS A N 1
ATOM 717 C CA . LYS A 1 91 ? 0.192 -3.289 -5.817 1.00 95.12 91 LYS A CA 1
ATOM 718 C C . LYS A 1 91 ? 1.575 -2.672 -5.578 1.00 95.12 91 LYS A C 1
ATOM 720 O O . LYS A 1 91 ? 2.460 -2.817 -6.415 1.00 95.12 91 LYS A O 1
ATOM 725 N N . LEU A 1 92 ? 1.803 -2.078 -4.402 1.00 95.00 92 LEU A N 1
ATOM 726 C CA . LEU A 1 92 ? 3.121 -1.547 -4.027 1.00 95.00 92 LEU A CA 1
ATOM 727 C C . LEU A 1 92 ? 4.196 -2.649 -3.998 1.00 95.00 92 LEU A C 1
ATOM 729 O O . LEU A 1 92 ? 5.297 -2.458 -4.508 1.00 95.00 92 LEU A O 1
ATOM 733 N N . ASN A 1 93 ? 3.875 -3.835 -3.472 1.00 91.94 93 ASN A N 1
ATOM 734 C CA . ASN A 1 93 ? 4.781 -4.986 -3.478 1.00 91.94 93 ASN A CA 1
ATOM 735 C C . ASN A 1 93 ? 5.092 -5.481 -4.895 1.00 91.94 93 ASN A C 1
ATOM 737 O O . ASN A 1 93 ? 6.219 -5.916 -5.145 1.00 91.94 93 ASN A O 1
ATOM 741 N N . ARG A 1 94 ? 4.131 -5.401 -5.826 1.00 90.12 94 ARG A N 1
ATOM 742 C CA . ARG A 1 94 ? 4.381 -5.682 -7.246 1.00 90.12 94 ARG A CA 1
ATOM 743 C C . ARG A 1 94 ? 5.413 -4.708 -7.811 1.00 90.12 94 ARG A C 1
ATOM 745 O O . ARG A 1 94 ? 6.375 -5.162 -8.419 1.00 90.12 94 ARG A O 1
ATOM 752 N N . PHE A 1 95 ? 5.265 -3.407 -7.563 1.00 91.12 95 PHE A N 1
ATOM 753 C CA . PHE A 1 95 ? 6.218 -2.397 -8.045 1.00 91.12 95 PHE A CA 1
ATOM 754 C C . PHE A 1 95 ? 7.617 -2.620 -7.463 1.00 91.12 95 PHE A C 1
ATOM 756 O O . PHE A 1 95 ? 8.590 -2.682 -8.210 1.00 91.12 95 PHE A O 1
ATOM 763 N N . ARG A 1 96 ? 7.721 -2.858 -6.147 1.00 89.88 96 ARG A N 1
ATOM 764 C CA . ARG A 1 96 ? 8.998 -3.183 -5.486 1.00 89.88 96 ARG A CA 1
ATOM 765 C C . ARG A 1 96 ? 9.661 -4.428 -6.083 1.00 89.88 96 ARG A C 1
ATOM 767 O O . ARG A 1 96 ? 10.877 -4.457 -6.231 1.00 89.88 96 ARG A O 1
ATOM 774 N N . ARG A 1 97 ? 8.882 -5.453 -6.450 1.00 86.62 97 ARG A N 1
ATOM 775 C CA . ARG A 1 97 ? 9.403 -6.659 -7.116 1.00 86.62 97 ARG A CA 1
ATOM 776 C C . ARG A 1 97 ? 9.954 -6.350 -8.507 1.00 86.62 97 ARG A C 1
ATOM 778 O O . ARG A 1 97 ? 11.010 -6.870 -8.840 1.00 86.62 97 ARG A O 1
ATOM 785 N N . VAL A 1 98 ? 9.265 -5.524 -9.297 1.00 85.25 98 VAL A N 1
ATOM 786 C CA . VAL A 1 98 ? 9.751 -5.102 -10.623 1.00 85.25 98 VAL A CA 1
ATOM 787 C C . VAL A 1 98 ? 11.107 -4.407 -10.484 1.00 85.25 98 VAL A C 1
ATOM 789 O O . VAL A 1 98 ? 12.059 -4.825 -11.133 1.00 85.25 98 VAL A O 1
ATOM 792 N N . VAL A 1 99 ? 11.221 -3.450 -9.555 1.00 86.56 99 VAL A N 1
ATOM 793 C CA . VAL A 1 99 ? 12.487 -2.760 -9.242 1.00 86.56 99 VAL A CA 1
ATOM 794 C C . VAL A 1 99 ? 13.591 -3.728 -8.833 1.00 86.56 99 VAL A C 1
ATOM 796 O O . VAL A 1 99 ? 14.720 -3.648 -9.307 1.00 86.56 99 VAL A O 1
ATOM 799 N N . MET A 1 100 ? 13.263 -4.687 -7.977 1.00 83.88 100 MET A N 1
ATOM 800 C CA . MET A 1 100 ? 14.219 -5.675 -7.499 1.00 83.88 100 MET A CA 1
ATOM 801 C C . MET A 1 100 ? 14.780 -6.563 -8.614 1.00 83.88 100 MET A C 1
ATOM 803 O O . MET A 1 100 ? 15.969 -6.878 -8.605 1.00 83.88 100 MET A O 1
ATOM 807 N N . VAL A 1 101 ? 13.923 -7.019 -9.532 1.00 80.12 101 VAL A N 1
ATOM 808 C CA . VAL A 1 101 ? 14.319 -7.929 -10.613 1.00 80.12 101 VAL A CA 1
ATOM 809 C C . VAL A 1 101 ? 15.244 -7.212 -11.592 1.00 80.12 101 VAL A C 1
ATOM 811 O O . VAL A 1 101 ? 16.284 -7.765 -11.947 1.00 80.12 101 VAL A O 1
ATOM 814 N N . THR A 1 102 ? 14.921 -5.974 -11.968 1.00 76.50 102 THR A N 1
ATOM 815 C CA . THR A 1 102 ? 15.713 -5.209 -12.944 1.00 76.50 102 THR A CA 1
ATOM 816 C C . THR A 1 102 ? 17.053 -4.729 -12.393 1.00 76.50 102 THR A C 1
ATOM 818 O O . THR A 1 102 ? 18.023 -4.672 -13.138 1.00 76.50 102 THR A O 1
ATOM 821 N N . GLN A 1 103 ? 17.142 -4.438 -11.093 1.00 75.56 103 GLN A N 1
ATOM 822 C CA . GLN A 1 103 ? 18.377 -3.985 -10.439 1.00 75.56 103 GLN A CA 1
ATOM 823 C C . GLN A 1 103 ? 19.243 -5.136 -9.897 1.00 75.56 103 GLN A C 1
ATOM 825 O O . GLN A 1 103 ? 20.243 -4.896 -9.214 1.00 75.56 103 GLN A O 1
ATOM 830 N N . SER A 1 104 ? 18.864 -6.396 -10.139 1.00 70.81 104 SER A N 1
ATOM 831 C CA . SER A 1 104 ? 19.590 -7.543 -9.594 1.00 70.81 104 SER A CA 1
ATOM 832 C C . SER A 1 104 ? 20.962 -7.723 -10.277 1.00 70.81 104 SER A C 1
ATOM 834 O O . SER A 1 104 ? 21.031 -7.899 -11.496 1.00 70.81 104 SER A O 1
ATOM 836 N N . PRO A 1 105 ? 22.080 -7.700 -9.519 1.00 55.94 105 PRO A N 1
ATOM 837 C CA . PRO A 1 105 ? 23.414 -7.908 -10.074 1.00 55.94 105 PRO A CA 1
ATOM 838 C C . PRO A 1 105 ? 23.566 -9.386 -10.455 1.00 55.94 105 PRO A C 1
ATOM 840 O O . PRO A 1 105 ? 23.870 -10.226 -9.612 1.00 55.94 105 PRO A O 1
ATOM 843 N N . GLY A 1 106 ? 23.274 -9.711 -11.714 1.00 58.53 106 GLY A N 1
ATOM 844 C CA . GLY A 1 106 ? 23.246 -11.082 -12.238 1.00 58.53 106 GLY A CA 1
ATOM 845 C C . GLY A 1 106 ? 21.991 -11.434 -13.044 1.00 58.53 106 GLY A C 1
ATOM 846 O O . GLY A 1 106 ? 21.903 -12.553 -13.544 1.00 58.53 106 GLY A O 1
ATOM 847 N N . GLY A 1 107 ? 21.033 -10.508 -13.172 1.00 58.06 107 GLY A N 1
ATOM 848 C CA . GLY A 1 107 ? 19.871 -10.662 -14.046 1.00 58.06 107 GLY A CA 1
ATOM 849 C C . GLY A 1 107 ? 20.212 -10.590 -15.539 1.00 58.06 107 GLY A C 1
ATOM 850 O O . GLY A 1 107 ? 21.274 -10.112 -15.943 1.00 58.06 107 GLY A O 1
ATOM 851 N N . GLU A 1 108 ? 19.284 -11.077 -16.362 1.00 58.97 108 GLU A N 1
ATOM 852 C CA . GLU A 1 108 ? 19.282 -10.921 -17.821 1.00 58.97 108 GLU A CA 1
ATOM 853 C C . GLU A 1 108 ? 19.459 -9.433 -18.194 1.00 58.97 108 GLU A C 1
ATOM 855 O O . GLU A 1 108 ? 18.938 -8.565 -17.493 1.00 58.97 108 GLU A O 1
ATOM 860 N N . ARG A 1 109 ? 20.217 -9.105 -19.256 1.00 63.31 109 ARG A N 1
ATOM 861 C CA . ARG A 1 109 ? 20.439 -7.700 -19.658 1.00 63.31 109 ARG A CA 1
ATOM 862 C C . ARG A 1 109 ? 19.101 -7.036 -20.002 1.00 63.31 109 ARG A C 1
ATOM 864 O O . ARG A 1 109 ? 18.569 -7.230 -21.091 1.00 63.31 109 ARG A O 1
ATOM 871 N N . VAL A 1 110 ? 18.596 -6.234 -19.073 1.00 72.44 110 VAL A N 1
ATOM 872 C CA . VAL A 1 110 ? 17.422 -5.372 -19.234 1.00 72.44 110 VAL A CA 1
ATOM 873 C C . VAL A 1 110 ? 17.759 -4.262 -20.237 1.00 72.44 110 VAL A C 1
ATOM 875 O O . VAL A 1 110 ? 18.899 -3.794 -20.291 1.00 72.44 110 VAL A O 1
ATOM 878 N N . CYS A 1 111 ? 16.807 -3.843 -21.075 1.00 81.25 111 CYS A N 1
ATOM 879 C CA . CYS A 1 111 ? 17.069 -2.748 -22.010 1.00 81.25 111 CYS A CA 1
ATOM 880 C C . CYS A 1 111 ? 17.101 -1.388 -21.289 1.00 81.25 111 CYS A C 1
ATOM 882 O O . CYS A 1 111 ? 16.455 -1.197 -20.258 1.00 81.25 111 CYS A O 1
ATOM 884 N N . GLN A 1 112 ? 17.776 -0.400 -21.883 1.00 86.12 112 GLN A N 1
ATOM 885 C CA . GLN A 1 112 ? 17.906 0.950 -21.309 1.00 86.12 112 GLN A CA 1
ATOM 886 C C . GLN A 1 112 ? 16.552 1.613 -20.999 1.00 86.12 112 GLN A C 1
ATOM 888 O O . GLN A 1 112 ? 16.413 2.316 -20.005 1.00 86.12 112 GLN A O 1
ATOM 893 N N . THR A 1 113 ? 15.525 1.372 -21.821 1.00 87.38 113 THR A N 1
ATOM 894 C CA . THR A 1 113 ? 14.174 1.918 -21.600 1.00 87.38 113 THR A CA 1
ATOM 895 C C . THR A 1 113 ? 13.519 1.343 -20.346 1.00 87.38 113 THR A C 1
ATOM 897 O O . THR A 1 113 ? 12.909 2.079 -19.575 1.00 87.38 113 THR A O 1
ATOM 900 N N . GLN A 1 114 ? 13.644 0.033 -20.130 1.00 83.56 114 GLN A N 1
ATOM 901 C CA . GLN A 1 114 ? 13.129 -0.628 -18.931 1.00 83.56 114 GLN A CA 1
ATOM 902 C C . GLN A 1 114 ? 13.913 -0.191 -17.690 1.00 83.56 114 GLN A C 1
ATOM 904 O O . GLN A 1 114 ? 13.309 0.010 -16.639 1.00 83.56 114 GLN A O 1
ATOM 909 N N . GLU A 1 115 ? 15.230 -0.011 -17.803 1.00 85.62 115 GLU A N 1
ATOM 910 C CA . GLU A 1 115 ? 16.070 0.507 -16.721 1.00 85.62 115 GLU A CA 1
ATOM 911 C C . GLU A 1 115 ? 15.642 1.924 -16.318 1.00 85.62 115 GLU A C 1
ATOM 913 O O . GLU A 1 115 ? 15.311 2.147 -15.156 1.00 85.62 115 GLU A O 1
ATOM 918 N N . ALA A 1 116 ? 15.525 2.845 -17.282 1.00 88.62 116 ALA A N 1
ATOM 919 C CA . ALA A 1 116 ? 15.079 4.218 -17.040 1.00 88.62 116 ALA A CA 1
ATOM 920 C C . ALA A 1 116 ? 13.671 4.278 -16.426 1.00 88.62 116 ALA A C 1
ATOM 922 O O . ALA A 1 116 ? 13.426 5.013 -15.467 1.00 88.62 116 ALA A O 1
ATOM 923 N N . PHE A 1 117 ? 12.741 3.467 -16.939 1.00 89.12 117 PHE A N 1
ATOM 924 C CA . PHE A 1 117 ? 11.405 3.354 -16.360 1.00 89.12 117 PHE A CA 1
ATOM 925 C C . PHE A 1 117 ? 11.454 2.846 -14.917 1.00 89.12 117 PHE A C 1
ATOM 927 O O . PHE A 1 117 ? 10.773 3.375 -14.040 1.00 89.12 117 PHE A O 1
ATOM 934 N N . THR A 1 118 ? 12.261 1.820 -14.658 1.00 87.38 118 THR A N 1
ATOM 935 C CA . THR A 1 118 ? 12.307 1.201 -13.338 1.00 87.38 118 THR A CA 1
ATOM 936 C C . THR A 1 118 ? 13.015 2.077 -12.307 1.00 87.38 118 THR A C 1
ATOM 938 O O . THR A 1 118 ? 12.624 2.078 -11.141 1.00 87.38 118 THR A O 1
ATOM 941 N N . ASP A 1 119 ? 14.000 2.870 -12.723 1.00 88.81 119 ASP A N 1
ATOM 942 C CA . ASP A 1 119 ? 14.614 3.895 -11.881 1.00 88.81 119 ASP A CA 1
ATOM 943 C C . ASP A 1 119 ? 13.604 4.988 -11.494 1.00 88.81 119 ASP A C 1
ATOM 945 O O . ASP A 1 119 ? 13.464 5.332 -10.316 1.00 88.81 119 ASP A O 1
ATOM 949 N N . SER A 1 120 ? 12.787 5.442 -12.451 1.00 91.62 120 SER A N 1
ATOM 950 C CA . SER A 1 120 ? 11.676 6.363 -12.176 1.00 91.62 120 SER A CA 1
ATOM 951 C C . SER A 1 120 ? 10.637 5.750 -11.226 1.00 91.62 120 SER A C 1
ATOM 953 O O . SER A 1 120 ? 10.210 6.395 -10.264 1.00 91.62 120 SER A O 1
ATOM 955 N N . LEU A 1 121 ? 10.282 4.475 -11.424 1.00 91.38 121 LEU A N 1
ATOM 956 C CA . LEU A 1 121 ? 9.386 3.736 -10.530 1.00 91.38 121 LEU A CA 1
ATOM 957 C C . LEU A 1 121 ? 9.961 3.619 -9.111 1.00 91.38 121 LEU A C 1
ATOM 959 O O . LEU A 1 121 ? 9.222 3.736 -8.132 1.00 91.38 121 LEU A O 1
ATOM 963 N N . ASN A 1 122 ? 11.272 3.414 -8.987 1.00 91.25 122 ASN A N 1
ATOM 964 C CA . ASN A 1 122 ? 11.959 3.388 -7.702 1.00 91.25 122 ASN A CA 1
ATOM 965 C C . ASN A 1 122 ? 11.906 4.759 -7.011 1.00 91.25 122 ASN A C 1
ATOM 967 O O . ASN A 1 122 ? 11.551 4.836 -5.837 1.00 91.25 122 ASN A O 1
ATOM 971 N N . CYS A 1 123 ? 12.157 5.850 -7.741 1.00 92.75 123 CYS A N 1
ATOM 972 C CA . CYS A 1 123 ? 12.003 7.212 -7.220 1.00 92.75 123 CYS A CA 1
ATOM 973 C C . CYS A 1 123 ? 10.572 7.483 -6.728 1.00 92.75 123 CYS A C 1
ATOM 975 O O . CYS A 1 123 ? 10.377 8.028 -5.639 1.00 92.75 123 CYS A O 1
ATOM 977 N N . TYR A 1 124 ? 9.562 7.043 -7.486 1.00 93.94 124 TYR A N 1
ATOM 978 C CA . TYR A 1 124 ? 8.164 7.120 -7.062 1.00 93.94 124 TYR A CA 1
ATOM 979 C C . TYR A 1 124 ? 7.924 6.34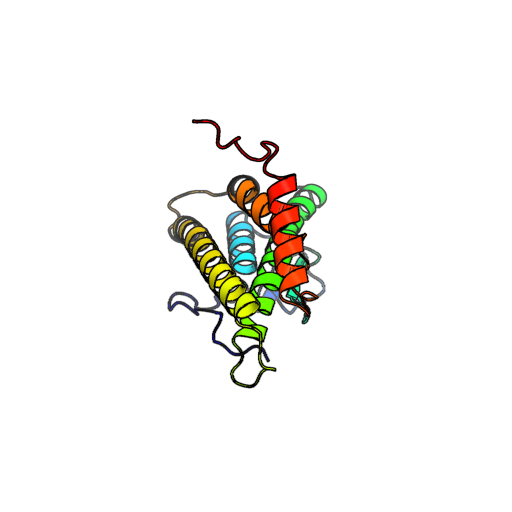6 -5.758 1.00 93.94 124 TYR A C 1
ATOM 981 O O . TYR A 1 124 ? 7.369 6.906 -4.812 1.00 93.94 124 TYR A O 1
ATOM 989 N N . LEU A 1 125 ? 8.390 5.097 -5.660 1.00 92.88 125 LEU A N 1
ATOM 990 C CA . LEU A 1 125 ? 8.256 4.287 -4.444 1.00 92.88 125 LEU A CA 1
ATOM 991 C C . LEU A 1 125 ? 8.928 4.933 -3.226 1.00 92.88 125 LEU A C 1
ATOM 993 O O . LEU A 1 125 ? 8.335 4.931 -2.150 1.00 92.88 125 LEU A O 1
ATOM 997 N N . LEU A 1 126 ? 10.107 5.537 -3.391 1.00 91.56 126 LEU A N 1
ATOM 998 C CA . LEU A 1 126 ? 10.782 6.270 -2.316 1.00 91.56 126 LEU A CA 1
ATOM 999 C C . LEU A 1 126 ? 9.943 7.457 -1.824 1.00 91.56 126 LEU A C 1
ATOM 1001 O O . LEU A 1 126 ? 9.815 7.653 -0.616 1.00 91.56 126 LEU A O 1
ATOM 1005 N N . SER A 1 127 ? 9.316 8.208 -2.736 1.00 94.62 127 SER A N 1
ATOM 1006 C CA . SER A 1 127 ? 8.420 9.312 -2.361 1.00 94.62 127 SER A CA 1
ATOM 1007 C C . SER A 1 127 ? 7.180 8.828 -1.592 1.00 94.62 127 SER A C 1
ATOM 1009 O O . SER A 1 127 ? 6.749 9.465 -0.626 1.00 94.62 127 SER A O 1
ATOM 1011 N N . VAL A 1 128 ? 6.638 7.663 -1.970 1.00 94.44 128 VAL A N 1
ATOM 1012 C CA . VAL A 1 128 ? 5.516 7.018 -1.274 1.00 94.44 128 VAL A CA 1
ATOM 1013 C C . VAL A 1 128 ? 5.934 6.575 0.125 1.00 94.44 128 VAL A C 1
ATOM 1015 O O . VAL A 1 128 ? 5.226 6.858 1.093 1.00 94.44 128 VAL A O 1
ATOM 1018 N N . ASP A 1 129 ? 7.086 5.918 0.252 1.00 93.00 129 ASP A N 1
ATOM 1019 C CA . ASP A 1 129 ? 7.609 5.461 1.538 1.00 93.00 129 ASP A CA 1
ATOM 1020 C C . ASP A 1 129 ? 7.875 6.648 2.478 1.00 93.00 129 ASP A C 1
ATOM 1022 O O . ASP A 1 129 ? 7.504 6.590 3.652 1.00 93.00 129 ASP A O 1
ATOM 1026 N N . GLU A 1 130 ? 8.421 7.759 1.975 1.00 92.38 130 GLU A N 1
ATOM 1027 C CA . GLU A 1 130 ? 8.619 8.984 2.757 1.00 92.38 130 GLU A CA 1
ATOM 1028 C C . GLU A 1 130 ? 7.284 9.567 3.259 1.00 92.38 130 GLU A C 1
ATOM 1030 O O . GLU A 1 130 ? 7.157 9.945 4.429 1.00 92.38 130 GLU A O 1
ATOM 1035 N N . ALA A 1 131 ? 6.257 9.614 2.405 1.00 94.25 131 ALA A N 1
ATOM 1036 C CA . ALA A 1 131 ? 4.928 10.087 2.785 1.00 94.25 131 ALA A CA 1
ATOM 1037 C C . ALA A 1 131 ? 4.285 9.197 3.864 1.00 94.25 131 ALA A C 1
ATOM 1039 O O . ALA A 1 131 ? 3.763 9.705 4.861 1.00 94.25 131 ALA A O 1
ATOM 1040 N N . LEU A 1 132 ? 4.370 7.872 3.716 1.00 94.00 132 LEU A N 1
ATOM 1041 C CA . LEU A 1 132 ? 3.862 6.912 4.701 1.00 94.00 132 LEU A CA 1
ATOM 1042 C C . LEU A 1 132 ? 4.612 7.010 6.036 1.00 94.00 132 LEU A C 1
ATOM 1044 O O . LEU A 1 132 ? 3.989 6.961 7.097 1.00 94.00 132 LEU A O 1
ATOM 1048 N N . GLN A 1 133 ? 5.932 7.206 6.003 1.00 90.38 133 GLN A N 1
ATOM 1049 C CA . GLN A 1 133 ? 6.751 7.391 7.204 1.00 90.38 133 GLN A CA 1
ATOM 1050 C C . GLN A 1 133 ? 6.407 8.680 7.954 1.00 90.38 133 GLN A C 1
ATOM 1052 O O . GLN A 1 133 ? 6.381 8.683 9.184 1.00 90.38 133 GLN A O 1
ATOM 1057 N N . LYS A 1 134 ? 6.086 9.772 7.247 1.00 91.81 134 LYS A N 1
ATOM 1058 C CA . LYS A 1 134 ? 5.603 11.010 7.884 1.00 91.81 134 LYS A CA 1
ATOM 1059 C C . LYS A 1 134 ? 4.318 10.765 8.679 1.00 91.81 134 LYS A C 1
ATOM 1061 O O . LYS A 1 134 ? 4.189 11.282 9.788 1.00 91.81 134 LYS A O 1
ATOM 1066 N N . ILE A 1 135 ? 3.396 9.959 8.147 1.00 92.25 135 ILE A N 1
ATOM 1067 C CA . ILE A 1 135 ? 2.164 9.573 8.851 1.00 92.25 135 ILE A CA 1
ATOM 1068 C C . ILE A 1 135 ? 2.493 8.663 10.042 1.00 92.25 135 ILE A C 1
ATOM 1070 O O . ILE A 1 135 ? 2.042 8.929 11.154 1.00 92.25 135 ILE A O 1
ATOM 1074 N N . GLU A 1 136 ? 3.318 7.630 9.848 1.00 89.88 136 GLU A N 1
ATOM 1075 C CA . GLU A 1 136 ? 3.723 6.705 10.918 1.00 89.88 136 GLU A CA 1
ATOM 1076 C C . GLU A 1 136 ? 4.362 7.443 12.096 1.00 89.88 136 GLU A C 1
ATOM 1078 O O . GLU A 1 136 ? 3.976 7.212 13.243 1.00 89.88 136 GLU A O 1
ATOM 1083 N N . LYS A 1 137 ? 5.239 8.412 11.818 1.00 87.06 137 LYS A N 1
ATOM 1084 C CA . LYS A 1 137 ? 5.874 9.242 12.841 1.00 87.06 137 LYS A CA 1
ATOM 1085 C C . LYS A 1 137 ? 4.849 10.019 13.669 1.00 87.06 137 LYS A C 1
ATOM 1087 O O . LYS A 1 137 ? 4.939 10.034 14.895 1.00 87.06 137 LYS A O 1
ATOM 1092 N N . LYS A 1 138 ? 3.842 10.624 13.027 1.00 87.50 138 LYS A N 1
ATOM 1093 C CA . LYS A 1 138 ? 2.754 11.344 13.719 1.00 87.50 138 LYS A CA 1
ATOM 1094 C C . LYS A 1 138 ? 1.948 10.426 14.645 1.00 87.50 138 LYS A C 1
ATOM 1096 O O . LYS A 1 138 ? 1.616 10.830 15.761 1.00 87.50 138 LYS A O 1
ATOM 1101 N N . VAL A 1 139 ? 1.679 9.199 14.195 1.00 86.75 139 VAL A N 1
ATOM 1102 C CA . VAL A 1 139 ? 0.965 8.156 14.953 1.00 86.75 139 VAL A CA 1
ATOM 1103 C C . VAL A 1 139 ? 1.802 7.674 16.144 1.00 86.75 139 VAL A C 1
ATOM 1105 O O . VAL A 1 139 ? 1.303 7.600 17.267 1.00 86.75 139 VAL A O 1
ATOM 1108 N N . SER A 1 140 ? 3.084 7.377 15.923 1.00 81.06 140 SER A N 1
ATOM 1109 C CA . SER A 1 140 ? 4.005 6.855 16.940 1.00 81.06 140 SER A CA 1
ATOM 1110 C C . SER A 1 140 ? 4.329 7.874 18.032 1.00 81.06 140 SER A C 1
ATOM 1112 O O . SER A 1 140 ? 4.392 7.518 19.209 1.00 81.06 140 SER A O 1
ATOM 1114 N N . GLU A 1 141 ? 4.460 9.151 17.674 1.00 83.88 141 GLU A N 1
ATOM 1115 C CA . GLU A 1 141 ? 4.687 10.248 18.622 1.00 83.88 141 GLU A CA 1
ATOM 1116 C C . GLU A 1 141 ? 3.393 10.740 19.299 1.00 83.88 141 GLU A C 1
ATOM 1118 O O . GLU A 1 141 ? 3.431 11.697 20.069 1.00 83.88 141 GLU A O 1
ATOM 1123 N N . LYS A 1 142 ? 2.246 10.091 19.032 1.00 77.75 142 LYS A N 1
ATOM 1124 C CA . LYS A 1 142 ? 0.914 10.450 19.557 1.00 77.75 142 LYS A CA 1
ATOM 1125 C C . LYS A 1 142 ? 0.519 11.910 19.290 1.00 77.75 142 LYS A C 1
ATOM 1127 O O . LYS A 1 142 ? -0.263 12.481 20.046 1.00 77.75 142 LYS A O 1
ATOM 1132 N N . ARG A 1 143 ? 1.053 12.521 18.226 1.00 75.19 143 ARG A N 1
ATOM 1133 C CA . ARG A 1 143 ? 0.754 13.918 17.867 1.00 75.19 143 ARG A CA 1
ATOM 1134 C C . ARG A 1 143 ? -0.646 14.073 17.290 1.00 75.19 143 ARG A C 1
ATOM 1136 O O . ARG A 1 143 ? -1.266 15.113 17.464 1.00 75.19 143 ARG A O 1
ATOM 1143 N N . GLU A 1 144 ? -1.126 13.043 16.602 1.00 79.56 144 GLU A N 1
ATOM 1144 C CA . GLU A 1 144 ? -2.430 13.032 15.949 1.00 79.56 144 GLU A CA 1
ATOM 1145 C C . GLU A 1 144 ? -3.119 11.686 16.193 1.00 79.56 144 GLU A C 1
ATOM 1147 O O . GLU A 1 144 ? -2.505 10.622 16.072 1.00 79.56 144 GLU A O 1
ATOM 1152 N N . PHE A 1 145 ? -4.412 11.730 16.519 1.00 85.81 145 PHE A N 1
ATOM 1153 C C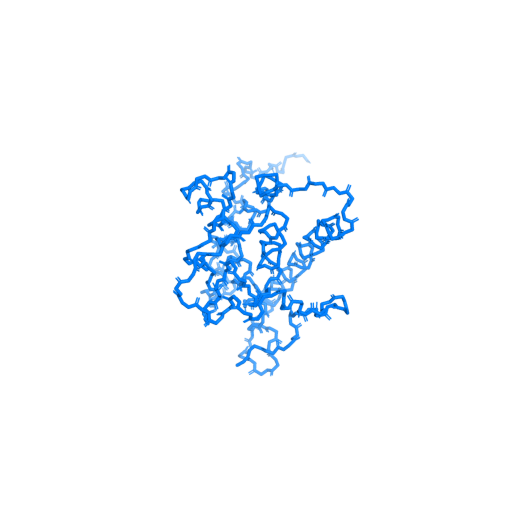A . PHE A 1 145 ? -5.252 10.540 16.495 1.00 85.81 145 PHE A CA 1
ATOM 1154 C C . PHE A 1 145 ? -5.719 10.299 15.058 1.00 85.81 145 PHE A C 1
ATOM 1156 O O . PHE A 1 145 ? -6.566 11.025 14.539 1.00 85.81 145 PHE A O 1
ATOM 1163 N N . ILE A 1 146 ? -5.157 9.277 14.416 1.00 91.12 146 ILE A N 1
ATOM 1164 C CA . ILE A 1 146 ? -5.545 8.841 13.073 1.00 91.12 146 ILE A CA 1
ATOM 1165 C C . ILE A 1 146 ? -6.326 7.535 13.216 1.00 91.12 146 ILE A C 1
ATOM 1167 O O . ILE A 1 146 ? -5.809 6.575 13.781 1.00 91.12 146 ILE A O 1
ATOM 1171 N N . SER A 1 147 ? -7.564 7.508 12.718 1.00 95.00 147 SER A N 1
ATOM 1172 C CA . SER A 1 147 ? -8.379 6.292 12.599 1.00 95.00 147 SER A CA 1
ATOM 1173 C C . SER A 1 147 ? -8.103 5.563 11.279 1.00 95.00 147 SER A C 1
ATOM 1175 O O . SER A 1 147 ? -7.580 6.158 10.334 1.00 95.00 147 SER A O 1
ATOM 1177 N N . LEU A 1 148 ? -8.500 4.292 11.165 1.00 96.75 148 LEU A N 1
ATOM 1178 C CA . LEU A 1 148 ? -8.415 3.510 9.928 1.00 96.75 148 LEU A CA 1
ATOM 1179 C C . LEU A 1 148 ? -9.148 4.204 8.776 1.00 96.75 148 LEU A C 1
ATOM 1181 O O . LEU A 1 148 ? -8.628 4.249 7.666 1.00 96.75 148 LEU A O 1
ATOM 1185 N N . LEU A 1 149 ? -10.329 4.773 9.048 1.00 96.00 149 LEU A N 1
ATOM 1186 C CA . LEU A 1 149 ? -11.124 5.498 8.050 1.00 96.00 149 LEU A CA 1
ATOM 1187 C C . LEU A 1 149 ? -10.441 6.788 7.602 1.00 96.00 149 LEU A C 1
ATOM 1189 O O . LEU A 1 149 ? -10.414 7.104 6.414 1.00 96.00 149 LEU A O 1
ATOM 1193 N N . ASN A 1 150 ? -9.861 7.530 8.546 1.00 95.62 150 ASN A N 1
ATOM 1194 C CA . ASN A 1 150 ? -9.101 8.725 8.211 1.00 95.62 150 ASN A CA 1
ATOM 1195 C C . ASN A 1 150 ? -7.888 8.359 7.340 1.00 95.62 150 ASN A C 1
ATOM 1197 O O . ASN A 1 150 ? -7.699 8.952 6.279 1.00 95.62 150 ASN A O 1
ATOM 1201 N N . LEU A 1 151 ? -7.141 7.317 7.723 1.00 97.25 151 LEU A N 1
ATOM 1202 C CA . LEU A 1 151 ? -6.000 6.829 6.955 1.00 97.25 151 LEU A CA 1
ATOM 1203 C C . LEU A 1 151 ? -6.406 6.359 5.549 1.00 97.25 151 LEU A C 1
ATOM 1205 O O . LEU A 1 151 ? -5.746 6.724 4.579 1.00 97.25 151 LEU A O 1
ATOM 1209 N N . SER A 1 152 ? -7.492 5.590 5.403 1.00 97.19 152 SER A N 1
ATOM 1210 C CA . SER A 1 152 ? -7.945 5.136 4.080 1.00 97.19 152 SER A CA 1
ATOM 1211 C C . SER A 1 152 ? -8.318 6.306 3.171 1.00 97.19 152 SER A C 1
ATOM 1213 O O . SER A 1 152 ? -7.998 6.288 1.985 1.00 97.19 152 SER A O 1
ATOM 1215 N N . ASN A 1 153 ? -8.934 7.350 3.732 1.00 96.56 153 ASN A N 1
ATOM 1216 C CA . ASN A 1 153 ? -9.287 8.555 2.986 1.00 96.56 153 ASN A CA 1
ATOM 1217 C C . ASN A 1 153 ? -8.040 9.336 2.547 1.00 96.56 153 ASN A C 1
ATOM 1219 O O . ASN A 1 153 ? -7.953 9.724 1.383 1.00 96.56 153 ASN A O 1
ATOM 1223 N N . GLN A 1 154 ? -7.052 9.510 3.436 1.00 95.62 154 GLN A N 1
ATOM 1224 C CA . GLN A 1 154 ? -5.777 10.158 3.095 1.00 95.62 154 GLN A CA 1
ATOM 1225 C C . GLN A 1 154 ? -5.036 9.419 1.970 1.00 95.62 154 GLN A C 1
ATOM 1227 O O . GLN A 1 154 ? -4.439 10.046 1.098 1.00 95.62 154 GLN A O 1
ATOM 1232 N N . LEU A 1 155 ? -5.103 8.085 1.957 1.00 97.00 155 LEU A N 1
ATOM 1233 C CA . LEU A 1 155 ? -4.425 7.250 0.964 1.00 97.00 155 LEU A CA 1
ATOM 1234 C C . LEU A 1 155 ? -5.236 7.013 -0.317 1.00 97.00 155 LEU A C 1
ATOM 1236 O O . LEU A 1 155 ? -4.762 6.309 -1.208 1.00 97.00 155 LEU A O 1
ATOM 1240 N N . ASN A 1 156 ? -6.435 7.585 -0.456 1.00 95.38 156 ASN A N 1
ATOM 1241 C CA . ASN A 1 156 ? -7.275 7.323 -1.623 1.00 95.38 156 ASN A CA 1
ATOM 1242 C C . ASN A 1 156 ? -6.631 7.830 -2.925 1.00 95.38 156 ASN A C 1
ATOM 1244 O O . ASN A 1 156 ? -6.616 7.110 -3.919 1.00 95.38 156 ASN A O 1
ATOM 1248 N N . SER A 1 157 ? -6.023 9.023 -2.897 1.00 94.38 157 SER A N 1
ATOM 1249 C CA . SER A 1 157 ? -5.294 9.574 -4.052 1.00 94.38 157 SER A CA 1
ATOM 1250 C C . SER A 1 157 ? -4.125 8.672 -4.467 1.00 94.38 157 SER A C 1
ATOM 1252 O O . SER A 1 157 ? -4.008 8.300 -5.634 1.00 94.38 157 S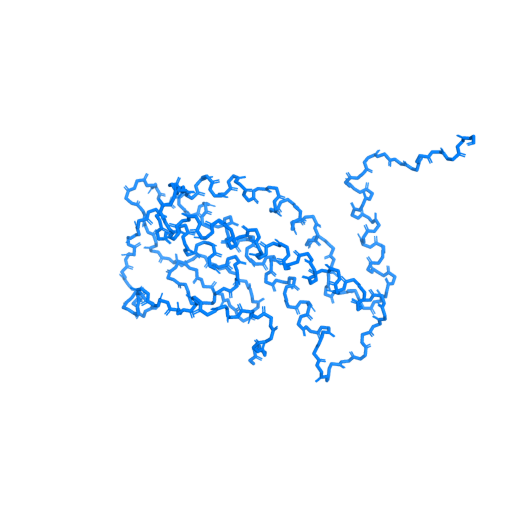ER A O 1
ATOM 1254 N N . LEU A 1 158 ? -3.328 8.210 -3.495 1.00 95.44 158 LEU A N 1
ATOM 1255 C CA . LEU A 1 158 ? -2.257 7.242 -3.737 1.00 95.44 158 LEU A CA 1
ATOM 1256 C C . LEU A 1 158 ? -2.803 5.942 -4.342 1.00 95.44 158 LEU A C 1
ATOM 1258 O O . LEU A 1 158 ? -2.252 5.427 -5.310 1.00 95.44 158 LEU A O 1
ATOM 1262 N N . ASN A 1 159 ? -3.902 5.410 -3.804 1.00 95.69 159 ASN A N 1
ATOM 1263 C CA . ASN A 1 159 ? -4.509 4.196 -4.337 1.00 95.69 159 ASN A CA 1
ATOM 1264 C C . ASN A 1 159 ? -4.989 4.375 -5.782 1.00 95.69 159 ASN A C 1
ATOM 1266 O O . ASN A 1 159 ? -4.848 3.437 -6.564 1.00 95.69 159 ASN A O 1
ATOM 1270 N N . LEU A 1 160 ? -5.515 5.542 -6.163 1.00 93.12 160 LEU A N 1
ATOM 1271 C CA . LEU A 1 160 ? -5.884 5.828 -7.553 1.00 93.12 160 LEU A CA 1
ATOM 1272 C C . LEU A 1 160 ? -4.654 5.822 -8.468 1.00 93.12 160 LEU A C 1
ATOM 1274 O O . LEU A 1 160 ? -4.659 5.102 -9.463 1.00 93.12 160 LEU A O 1
ATOM 1278 N N . GLN A 1 161 ? -3.581 6.522 -8.088 1.00 92.25 161 GLN A N 1
ATOM 1279 C CA . GLN A 1 161 ? -2.325 6.554 -8.851 1.00 92.25 161 GLN A CA 1
ATOM 1280 C C . GLN A 1 161 ? -1.720 5.155 -9.025 1.00 92.25 161 GLN A C 1
ATOM 1282 O O . GLN A 1 161 ? -1.415 4.727 -10.136 1.00 92.25 161 GLN A O 1
ATOM 1287 N N . VAL A 1 162 ? -1.608 4.401 -7.929 1.00 93.19 162 VAL A N 1
ATOM 1288 C CA . VAL A 1 162 ? -1.067 3.038 -7.941 1.00 93.19 162 VAL A CA 1
ATOM 1289 C C . VAL A 1 162 ? -1.966 2.097 -8.747 1.00 93.19 162 VAL A C 1
ATOM 1291 O O . VAL A 1 162 ? -1.463 1.204 -9.421 1.00 93.19 162 VAL A O 1
ATOM 1294 N N . SER A 1 163 ? -3.291 2.276 -8.716 1.00 92.12 163 SER A N 1
ATOM 1295 C CA . SER A 1 163 ? -4.218 1.473 -9.530 1.00 92.12 163 SER A CA 1
ATOM 1296 C C . SER A 1 163 ? -4.076 1.760 -11.019 1.00 92.12 163 SER A C 1
ATOM 1298 O O . SER A 1 163 ? -4.059 0.814 -11.802 1.00 92.12 163 SER A O 1
ATOM 1300 N N . ALA A 1 164 ? -3.940 3.036 -11.386 1.00 89.75 164 ALA A N 1
ATOM 1301 C CA . ALA A 1 164 ? -3.705 3.471 -12.755 1.00 89.75 164 ALA A CA 1
ATOM 1302 C C . ALA A 1 164 ? -2.401 2.858 -13.286 1.00 89.75 164 ALA A C 1
ATOM 1304 O O . ALA A 1 164 ? -2.410 2.148 -14.287 1.00 89.75 164 ALA A O 1
ATOM 1305 N N . LEU A 1 165 ? -1.297 3.000 -12.549 1.00 88.88 165 LEU A N 1
ATOM 1306 C CA . LEU A 1 165 ? -0.004 2.454 -12.964 1.00 88.88 165 LEU A CA 1
ATOM 1307 C C . LEU A 1 165 ? 0.028 0.916 -12.983 1.00 88.88 165 LEU A C 1
ATOM 1309 O O . LEU A 1 165 ? 0.668 0.322 -13.841 1.00 88.88 165 LEU A O 1
ATOM 1313 N N . ASN A 1 166 ? -0.700 0.252 -12.082 1.00 86.75 166 ASN A N 1
ATOM 1314 C CA . ASN A 1 166 ? -0.794 -1.211 -12.051 1.00 86.75 166 ASN A CA 1
ATOM 1315 C C . ASN A 1 166 ? -1.605 -1.795 -13.226 1.00 86.75 166 ASN A C 1
ATOM 1317 O O . ASN A 1 166 ? -1.590 -3.010 -13.412 1.00 86.75 166 ASN A O 1
ATOM 1321 N N . SER A 1 167 ? -2.329 -0.967 -13.988 1.00 81.75 167 SER A N 1
ATOM 1322 C CA . SER A 1 167 ? -2.981 -1.400 -15.232 1.00 81.75 167 SER A CA 1
ATOM 1323 C C . SER A 1 167 ? -1.986 -1.605 -16.380 1.00 81.75 167 SER A C 1
ATOM 1325 O O . SER A 1 167 ? -2.247 -2.405 -17.275 1.00 81.75 167 SER A O 1
ATOM 1327 N N . VAL A 1 168 ? -0.823 -0.946 -16.321 1.00 80.94 168 VAL A N 1
ATOM 1328 C CA . VAL A 1 168 ? 0.287 -1.188 -17.245 1.00 80.94 168 VAL A CA 1
ATOM 1329 C C . VAL A 1 168 ? 0.913 -2.527 -16.875 1.00 80.94 168 VAL A C 1
ATOM 1331 O O . VAL A 1 168 ? 1.227 -2.775 -15.707 1.00 80.94 168 VAL A O 1
ATOM 1334 N N . ASP A 1 169 ? 1.100 -3.418 -17.847 1.00 70.50 169 ASP A N 1
ATOM 1335 C CA . ASP A 1 169 ? 1.708 -4.715 -17.571 1.00 70.50 169 ASP A CA 1
ATOM 1336 C C . ASP A 1 169 ? 3.223 -4.594 -17.361 1.00 70.50 169 ASP A C 1
ATOM 1338 O O . ASP A 1 169 ? 4.033 -4.869 -18.241 1.00 70.50 169 ASP A O 1
ATOM 1342 N N . LEU A 1 170 ? 3.605 -4.208 -16.144 1.00 68.88 170 LEU A N 1
ATOM 1343 C CA . LEU A 1 170 ? 4.997 -3.973 -15.753 1.00 68.88 170 LEU A CA 1
ATOM 1344 C C . LEU A 1 170 ? 5.893 -5.222 -15.838 1.00 68.88 170 LEU A C 1
ATOM 1346 O O . LEU A 1 170 ? 7.109 -5.097 -15.740 1.00 68.88 170 LEU A O 1
ATOM 1350 N N . CYS A 1 171 ? 5.311 -6.423 -15.957 1.00 58.66 171 CYS A N 1
ATOM 1351 C CA . CYS A 1 171 ? 6.048 -7.689 -15.962 1.00 58.66 171 CYS A CA 1
ATOM 1352 C C . CYS A 1 171 ? 6.178 -8.285 -17.368 1.00 58.66 171 CYS A C 1
ATOM 1354 O O . CYS A 1 171 ? 7.186 -8.926 -17.651 1.00 58.66 171 CYS A O 1
ATOM 1356 N N . SER A 1 172 ? 5.198 -8.056 -18.248 1.00 53.78 172 SER A N 1
ATOM 1357 C CA . SER A 1 172 ? 5.191 -8.603 -19.615 1.00 53.78 172 SER A CA 1
ATOM 1358 C C . SER A 1 172 ? 5.705 -7.633 -20.675 1.00 53.78 172 SER A C 1
ATOM 1360 O O . SER A 1 172 ? 5.610 -7.930 -21.867 1.00 53.78 172 SER A O 1
ATOM 1362 N N . CYS A 1 173 ? 6.285 -6.499 -20.270 1.00 54.78 173 CYS A N 1
ATOM 1363 C CA . CYS A 1 173 ? 7.015 -5.596 -21.156 1.00 54.78 173 CYS A CA 1
ATOM 1364 C C . CYS A 1 173 ? 8.311 -6.252 -21.656 1.00 54.78 173 CYS A C 1
ATOM 1366 O O . CYS A 1 173 ? 9.392 -5.748 -21.402 1.00 54.78 173 CYS A O 1
ATOM 1368 N N . SER A 1 174 ? 8.225 -7.381 -22.355 1.00 58.88 174 SER A N 1
ATOM 1369 C CA . SER A 1 174 ? 9.348 -8.092 -22.979 1.00 58.88 174 SER A CA 1
ATOM 1370 C C . SER A 1 174 ? 10.046 -7.248 -24.048 1.00 58.88 174 SER A C 1
ATOM 1372 O O . SER A 1 174 ? 11.186 -7.529 -24.409 1.00 58.88 174 SER A O 1
ATOM 1374 N N . THR A 1 175 ? 9.389 -6.182 -24.526 1.00 70.81 175 THR A N 1
ATOM 1375 C CA . THR A 1 175 ? 9.963 -5.222 -25.468 1.00 70.81 175 THR A CA 1
ATOM 1376 C C . THR A 1 175 ? 9.810 -3.775 -24.974 1.00 70.81 175 THR A C 1
ATOM 1378 O O . THR A 1 175 ? 8.774 -3.425 -24.396 1.00 70.81 175 THR A O 1
ATOM 1381 N N . PRO A 1 176 ? 10.787 -2.891 -25.260 1.00 79.88 176 PRO A N 1
ATOM 1382 C CA . PRO A 1 176 ? 10.683 -1.460 -24.965 1.00 79.88 176 PRO A CA 1
ATOM 1383 C C . PRO A 1 176 ? 9.406 -0.826 -25.537 1.00 79.88 176 PRO A C 1
ATOM 1385 O O . PRO A 1 176 ? 8.793 0.025 -24.900 1.00 79.88 176 PRO A O 1
ATOM 1388 N N . LYS A 1 177 ? 8.980 -1.278 -26.724 1.00 83.19 177 LYS A N 1
ATOM 1389 C CA . LYS A 1 177 ? 7.788 -0.774 -27.410 1.00 83.19 177 LYS A CA 1
ATOM 1390 C C . LYS A 1 177 ? 6.511 -1.017 -26.605 1.00 83.19 177 LYS A C 1
ATOM 1392 O O . LYS A 1 177 ? 5.773 -0.073 -26.369 1.00 83.19 177 LYS A O 1
ATOM 1397 N N . SER A 1 178 ? 6.294 -2.241 -26.116 1.00 82.56 178 SER A N 1
ATOM 1398 C CA . SER A 1 178 ? 5.095 -2.561 -25.323 1.00 82.56 178 SER A CA 1
ATOM 1399 C C . SER A 1 178 ? 4.963 -1.721 -24.049 1.00 82.56 178 SER A C 1
ATOM 1401 O O . SER A 1 178 ? 3.852 -1.371 -23.658 1.00 82.56 178 SER A O 1
ATOM 1403 N N . LEU A 1 179 ? 6.091 -1.361 -23.426 1.00 84.44 179 LEU A N 1
ATOM 1404 C CA . LEU A 1 179 ? 6.105 -0.486 -22.256 1.00 84.44 179 LEU A CA 1
ATOM 1405 C C . LEU A 1 179 ? 5.670 0.933 -22.624 1.00 84.44 179 LEU A C 1
ATOM 1407 O O . LEU A 1 179 ? 4.810 1.504 -21.959 1.00 84.44 179 LEU A O 1
ATOM 1411 N N . LEU A 1 180 ? 6.246 1.488 -23.692 1.00 87.06 180 LEU A N 1
ATOM 1412 C CA . LEU A 1 180 ? 5.911 2.830 -24.166 1.00 87.06 180 LEU A CA 1
ATOM 1413 C C . LEU A 1 180 ? 4.458 2.917 -24.648 1.00 87.06 180 LEU A C 1
ATOM 1415 O O . LEU A 1 180 ? 3.773 3.868 -24.289 1.00 87.06 180 LEU A O 1
ATOM 1419 N N . ASP A 1 181 ? 3.969 1.908 -25.373 1.00 87.31 181 ASP A N 1
ATOM 1420 C CA . ASP A 1 181 ? 2.573 1.832 -25.822 1.00 87.31 181 ASP A CA 1
ATOM 1421 C C . ASP A 1 181 ? 1.611 1.769 -24.620 1.00 87.31 181 ASP A C 1
ATOM 1423 O O . ASP A 1 181 ? 0.591 2.457 -24.598 1.00 87.31 181 ASP A O 1
ATOM 1427 N N . GLY A 1 182 ? 1.955 0.997 -23.581 1.00 85.75 182 GLY A N 1
ATOM 1428 C CA . GLY A 1 182 ? 1.172 0.913 -22.346 1.00 85.75 182 GLY A CA 1
ATOM 1429 C C . GLY A 1 182 ? 1.137 2.228 -21.563 1.00 85.75 182 GLY A C 1
ATOM 1430 O O . GLY A 1 182 ? 0.078 2.630 -21.080 1.00 85.75 182 GLY A O 1
ATOM 1431 N N . LEU A 1 183 ? 2.271 2.929 -21.466 1.00 87.44 183 LEU A N 1
ATOM 1432 C CA . LEU A 1 183 ? 2.343 4.250 -20.833 1.00 87.44 183 LEU A CA 1
ATOM 1433 C C . LEU A 1 183 ? 1.590 5.311 -21.638 1.00 87.44 183 LEU A C 1
ATOM 1435 O O . LEU A 1 183 ? 0.884 6.131 -21.056 1.00 87.44 183 LEU A O 1
ATOM 1439 N N . TRP A 1 184 ? 1.699 5.275 -22.965 1.00 86.88 184 TRP A N 1
ATOM 1440 C CA . TRP A 1 184 ? 0.956 6.167 -23.848 1.00 86.88 184 TRP A CA 1
ATOM 1441 C C . TRP A 1 184 ? -0.554 5.952 -23.718 1.00 86.88 184 TRP A C 1
ATOM 1443 O O . TRP A 1 184 ? -1.302 6.924 -23.594 1.00 86.88 184 TRP A O 1
ATOM 1453 N N . LEU A 1 185 ? -1.005 4.694 -23.676 1.00 86.94 185 LEU A N 1
ATOM 1454 C CA . LEU A 1 185 ? -2.413 4.372 -23.462 1.00 86.94 185 LEU A CA 1
ATOM 1455 C C . LEU A 1 185 ? -2.889 4.887 -22.101 1.00 86.94 185 LEU A C 1
ATOM 1457 O O . LEU A 1 185 ? -3.951 5.498 -22.021 1.00 86.94 185 LEU A O 1
ATOM 1461 N N . LEU A 1 186 ? -2.088 4.700 -21.047 1.00 86.44 186 LEU A N 1
ATOM 1462 C CA . LEU A 1 186 ? -2.407 5.217 -19.719 1.00 86.44 186 LEU A CA 1
ATOM 1463 C C . LEU A 1 186 ? -2.586 6.741 -19.746 1.00 86.44 186 LEU A C 1
ATOM 1465 O O . LEU A 1 186 ? -3.617 7.237 -19.297 1.00 86.44 186 LEU A O 1
ATOM 1469 N N . LEU A 1 187 ? -1.632 7.479 -20.318 1.00 86.88 187 LEU A N 1
ATOM 1470 C CA . LEU A 1 187 ? -1.734 8.934 -20.453 1.00 86.88 187 LEU A CA 1
ATOM 1471 C C . LEU A 1 187 ? -2.976 9.334 -21.257 1.00 86.88 187 LEU A C 1
ATOM 1473 O O . LEU A 1 187 ? -3.754 10.150 -20.787 1.00 86.88 187 LEU A O 1
ATOM 1477 N N . SER A 1 188 ? -3.243 8.674 -22.383 1.00 86.00 188 SER A N 1
ATOM 1478 C CA . SER A 1 188 ? -4.421 8.949 -23.223 1.00 86.00 188 SER A CA 1
ATOM 1479 C C . SER A 1 188 ? -5.756 8.682 -22.516 1.00 86.00 188 SER A C 1
ATOM 1481 O O . SER A 1 188 ? -6.774 9.270 -22.865 1.00 86.00 188 SER A O 1
ATOM 1483 N N . THR A 1 189 ? -5.784 7.780 -21.529 1.00 81.69 189 THR A N 1
ATOM 1484 C CA . THR A 1 189 ? -7.000 7.501 -20.742 1.00 81.69 189 THR A CA 1
ATOM 1485 C C . THR A 1 189 ? -7.236 8.491 -19.603 1.00 81.69 189 THR A C 1
ATOM 1487 O O . THR A 1 189 ? -8.384 8.691 -19.209 1.00 81.69 189 THR A O 1
ATOM 1490 N N . TYR A 1 190 ? -6.175 9.096 -19.064 1.00 72.50 190 TYR A N 1
ATOM 1491 C CA . TYR A 1 190 ? -6.253 10.037 -17.941 1.00 72.50 190 TYR A CA 1
ATOM 1492 C C . TYR A 1 190 ? -6.124 11.505 -18.368 1.00 72.50 190 TYR A C 1
ATOM 1494 O O . TYR A 1 190 ? -6.449 12.388 -17.575 1.00 72.50 190 TYR A O 1
ATOM 1502 N N . ASP A 1 191 ? -5.720 11.754 -19.611 1.00 62.44 191 ASP A N 1
ATOM 1503 C CA . ASP A 1 191 ? -5.657 13.062 -20.247 1.00 62.44 191 ASP A CA 1
ATOM 1504 C C . ASP A 1 191 ? -6.730 13.134 -21.353 1.00 62.44 191 ASP A C 1
ATOM 1506 O O . ASP A 1 191 ? -6.504 12.685 -22.477 1.00 62.44 191 ASP A O 1
ATOM 1510 N N . PRO A 1 192 ? -7.950 13.636 -21.071 1.00 50.59 192 PRO A N 1
ATOM 1511 C CA . PRO A 1 192 ? -8.980 13.795 -22.098 1.00 50.59 192 PRO A CA 1
ATOM 1512 C C . PRO A 1 192 ? -8.683 14.953 -23.067 1.00 50.59 192 PRO A C 1
ATOM 1514 O O . PRO A 1 192 ? -9.497 15.234 -23.948 1.00 50.59 192 PRO A O 1
ATOM 1517 N N . ILE A 1 193 ? -7.553 15.648 -22.919 1.00 45.22 193 ILE A N 1
ATOM 1518 C CA . ILE A 1 193 ? -7.154 16.735 -23.805 1.00 45.22 193 ILE A CA 1
ATOM 1519 C C . ILE A 1 193 ? -6.141 16.154 -24.791 1.00 45.22 193 ILE A C 1
ATOM 1521 O O . ILE A 1 193 ? -4.998 15.871 -24.448 1.00 45.22 193 ILE A O 1
ATOM 1525 N N . GLY A 1 194 ? -6.604 15.931 -26.024 1.00 43.72 194 GLY A N 1
ATOM 1526 C CA . GLY A 1 194 ? -5.758 15.561 -27.160 1.00 43.72 194 GLY A CA 1
ATOM 1527 C C . GLY A 1 194 ? -4.626 16.572 -27.404 1.00 43.72 194 GLY A C 1
ATOM 1528 O O . GLY A 1 194 ? -4.497 17.545 -26.661 1.00 43.72 194 GLY A O 1
ATOM 1529 N N . PRO A 1 195 ? -3.796 16.373 -28.446 1.00 40.78 195 PRO A N 1
ATOM 1530 C CA . PRO A 1 195 ? -2.649 17.239 -28.688 1.00 40.78 195 PRO A CA 1
ATOM 1531 C C . PRO A 1 195 ? -3.129 18.688 -28.720 1.00 40.78 195 PRO A C 1
ATOM 1533 O O . PRO A 1 195 ? -3.969 19.044 -29.548 1.00 40.78 195 PRO A O 1
ATOM 1536 N N . VAL A 1 196 ? -2.630 19.507 -27.790 1.00 46.03 196 VAL A N 1
ATOM 1537 C CA . VAL A 1 196 ? -2.744 20.958 -27.900 1.00 46.03 196 VAL A CA 1
ATOM 1538 C C . VAL A 1 196 ? -2.132 21.279 -29.250 1.00 46.03 196 VAL A C 1
ATOM 1540 O O . VAL A 1 196 ? -0.934 21.065 -29.456 1.00 46.03 196 VAL A O 1
ATOM 1543 N N . GLY A 1 197 ? -2.996 21.664 -30.190 1.00 39.66 197 GLY A N 1
ATOM 1544 C CA . GLY A 1 197 ? -2.598 22.095 -31.513 1.00 39.66 197 GLY A CA 1
ATOM 1545 C C . GLY A 1 197 ? -1.446 23.066 -31.347 1.00 39.66 197 GLY A C 1
ATOM 1546 O O . GLY A 1 197 ? -1.553 24.060 -30.628 1.00 39.66 197 GLY A O 1
ATOM 1547 N N . SER A 1 198 ? -0.317 22.717 -31.949 1.00 41.09 198 SER A N 1
ATOM 1548 C CA . SER A 1 198 ? 0.742 23.672 -32.214 1.00 41.09 198 SER A CA 1
ATOM 1549 C C . SER A 1 198 ? 0.204 24.606 -33.291 1.00 41.09 198 SER A C 1
ATOM 1551 O O . SER A 1 198 ? 0.471 24.402 -34.467 1.00 41.09 198 SER A O 1
ATOM 1553 N N . ASP A 1 199 ? -0.628 25.558 -32.881 1.00 38.28 199 ASP A N 1
ATOM 1554 C CA . ASP A 1 199 ? -0.995 26.705 -33.690 1.00 38.28 199 ASP A CA 1
ATOM 1555 C C . ASP A 1 199 ? -0.459 27.964 -33.006 1.00 38.28 199 ASP A C 1
ATOM 1557 O O . ASP A 1 199 ? -0.795 28.260 -31.854 1.00 38.28 199 ASP A O 1
ATOM 1561 N N . VAL A 1 200 ? 0.323 28.683 -33.819 1.00 35.75 200 VAL A N 1
ATOM 1562 C CA . VAL A 1 200 ? 1.055 29.953 -33.640 1.00 35.75 200 VAL A CA 1
ATOM 1563 C C . VAL A 1 200 ? 2.503 29.831 -33.167 1.00 35.75 200 VAL A C 1
ATOM 1565 O O . VAL A 1 200 ? 2.759 29.647 -31.958 1.00 35.75 200 VAL A O 1
#

Sequence (200 aa):
ELPVRLSVCHPYWKPVTLYPSLVNRPSLSIQLTEIQAVRESLWVLLGVRRSCVYFINEGGVVTVRNGITLSHLSLKSLAKILEFFAKLATKLNRFRRVVMVTQSPGGERVCQTQEAFTDSLNCYLLSVDEALQKIEKKVSEKREFISLLNLSNQLNSLNLQVSALNSVDLCSCSTPKSLLDGLWLLLSTYDPIGPVGSDV

Radius of gyration: 19.23 Å; chains: 1; bounding box: 42×50×55 Å

pLDDT: mean 79.05, std 19.86, range [27.67, 98.31]